Protein 3U4V (pdb70)

Sequence (230 aa):
NFNIGSLSDQLSKQTLLISQLQVGKNRFSFKFEGRVVYKSSTFQNQQDSKYFFITAQDANNQEINSFWQKVDQSYQTLKVGQYYYFIGGEVKQFKNNLELKFKFGDYQIIPKETLFNIGSLSDQLSKQTLLISQLQVGKNRFSFKFEGRVVYKSSTFQNQQDSKYFFITAQDANNQEINSFWQKVDQSYQTLKVGQYYYFIGGEVKQFKNNLELKFKFGDYQIIPKETLS

B-factor: mean 16.91, std 10.03, range [3.73, 63.95]

Solvent-accessible surface area: 12821 Å² total

GO terms:
  GO:0008270 zinc ion binding (F, IDA)
  GO:0043047 single-stranded telomeric DNA binding (F, IDA)
  GO:0005697 telomerase holoenzyme complex (C, IDA)
  GO:0007004 telomere maintenance via telomerase (P, IMP)

CATH classification: 2.40.50.140

InterPro domains:
  IPR012340 Nucleic acid-binding, OB-fold [G3DSA:2.40.50.140] (199-315)
  IPR012340 Nucleic acid-binding, OB-fold [G3DSA:2.40.50.140] (375-483)
  IPR012340 Nucleic acid-binding, OB-fold [G3DSA:2.40.50.140] (511-678)
  IPR012340 Nucleic acid-binding, OB-fold [SSF50249] (215-301)
  IPR012340 Nucleic acid-binding, OB-fold [SSF50249] (521-695)
  IPR013955 Replication factor A, C-terminal [PF08646] (540-687)
  IPR047192 Replication factor A, C-terminal, eukaryotes [cd04476] (535-693)

Secondary structure (DSSP, 8-state):
------HHHHHHSPEE-GGG--TT--TTS-EEEEEEEEEPPPEE-TTS-EEE-EEEE-TTS-EE--EESSTHHHHTT--TT-EEEEES-EEEEETTEEEEEEETTS-EEEEGGG-/-----HHHHHHSEEE-GGG--TT--TTSEEEEEEEEEEPPPEE-SS--EEE-EEEE-TTS-EE--EES-THHHHTT--TT-EEEEEESEEEEETTEEEEEEETTSEEEEEGGG--

Foldseek 3Di:
DDPLDDPVLQVPAAEDDPVRDDAPPDQSRHKYKWAWADKADWDADPVRKIKIKTWTAGPVRDIAMIEIHPCVVPVVVHDHGWMKIKGQWGFDDDPNGTHTYHYPPGIDIGTPVVD/DPLDDPVLVVPAAEDDPVRDDFPPAQNRHKYKWAWADKADWDADVVGKIKIKTWTAGPVRDIAMIEIHPCVVPVVVHDHGWMKIKGFAGFDDDPNGTHGYHYPPTIDIGTCVVDD

Organism: Tetrahymena thermophila (strain SB210) (NCBI:txid312017)

Nearest PDB structures (foldseek):
  3u4v-assembly2_B  TM=1.006E+00  e=1.629E-20  Tetrahymena thermophila
  3u58-assembly4_D  TM=9.539E-01  e=3.364E-16  Tetrahymena thermophila
  1xjv-assembly1_A  TM=7.923E-01  e=1.588E-04  Homo sapiens
  5d8e-assembly2_B  TM=7.978E-01  e=1.981E-04  Homo sapiens
  4owx-assembly1_B  TM=8.256E-01  e=3.841E-04  Homo sapiens

Radius of gyration: 20.23 Å; Cα contacts (8 Å, |Δi|>4): 480; chains: 2; bounding box: 56×49×48 Å

Structure (mmCIF, N/CA/C/O backbone):
data_3U4V
#
_entry.id   3U4V
#
_cell.length_a   67.746
_cell.length_b   67.746
_cell.length_c   70.061
_cell.angle_alpha   90.000
_cell.angle_beta   90.000
_cell.angle_gamma   90.000
#
_symmetry.space_group_name_H-M   'P 41'
#
loop_
_entity.id
_entity.type
_entity.pdbx_description
1 polymer 'Telomerase-associated protein 82'
2 water water
#
loop_
_atom_site.group_PDB
_atom_site.id
_atom_site.type_symbol
_atom_site.label_atom_id
_atom_site.label_alt_id
_atom_site.label_comp_id
_atom_site.label_asym_id
_atom_site.label_entity_id
_atom_site.label_seq_id
_atom_site.pdbx_PDB_ins_code
_atom_site.Cartn_x
_atom_site.Cartn_y
_atom_site.Cartn_z
_atom_site.occupancy
_atom_site.B_iso_or_equiv
_atom_site.auth_seq_id
_atom_site.auth_comp_id
_atom_site.auth_asym_id
_atom_site.auth_atom_id
_atom_site.pdbx_PDB_model_num
ATOM 1 N N . ASN A 1 1 ? 20.098 24.108 -9.675 1.00 26.53 199 ASN A N 1
ATOM 2 C CA . ASN A 1 1 ? 20.335 24.709 -8.366 1.00 22.25 199 ASN A CA 1
ATOM 3 C C . ASN A 1 1 ? 19.042 25.127 -7.666 1.00 19.46 199 ASN A C 1
ATOM 4 O O . ASN A 1 1 ? 17.981 25.181 -8.285 1.00 18.98 199 ASN A O 1
ATOM 9 N N . PHE A 1 2 ? 19.140 25.436 -6.376 1.00 14.59 200 PHE A N 1
ATOM 10 C CA . PHE A 1 2 ? 17.972 25.854 -5.609 1.00 13.87 200 PHE A CA 1
ATOM 11 C C . PHE A 1 2 ? 17.569 27.296 -5.878 1.00 14.28 200 PHE A C 1
ATOM 12 O O . PHE A 1 2 ? 18.407 28.135 -6.198 1.00 12.85 200 PHE A O 1
ATOM 20 N N . ASN A 1 3 ? 16.276 27.574 -5.736 1.00 12.54 201 ASN A N 1
ATOM 21 C CA . ASN A 1 3 ? 15.762 28.930 -5.873 1.00 14.75 201 ASN A CA 1
ATOM 22 C C . ASN A 1 3 ? 15.538 29.524 -4.489 1.00 16.10 201 ASN A C 1
ATOM 23 O O . ASN A 1 3 ? 14.423 29.508 -3.965 1.00 17.14 201 ASN A O 1
ATOM 28 N N . ILE A 1 4 ? 16.608 30.033 -3.887 1.00 12.72 202 ILE A N 1
ATOM 29 C CA . ILE A 1 4 ? 16.523 30.556 -2.528 1.00 12.63 202 ILE A CA 1
ATOM 30 C C . ILE A 1 4 ? 15.693 31.837 -2.472 1.00 12.68 202 ILE A C 1
ATOM 31 O O . ILE A 1 4 ? 15.038 32.111 -1.466 1.00 15.05 202 ILE A O 1
ATOM 36 N N . GLY A 1 5 ? 15.711 32.604 -3.560 1.00 11.10 203 GLY A N 1
ATOM 37 C CA . GLY A 1 5 ? 14.923 33.816 -3.677 1.00 12.31 203 GLY A CA 1
ATOM 38 C C . GLY A 1 5 ? 15.765 35.080 -3.668 1.00 12.31 203 GLY A C 1
ATOM 39 O O . GLY A 1 5 ? 16.930 35.054 -3.286 1.00 10.43 203 GLY A O 1
ATOM 40 N N . SER A 1 6 ? 15.174 36.191 -4.094 1.00 11.80 204 SER A N 1
ATOM 41 C CA . SER A 1 6 ? 15.826 37.491 -3.987 1.00 12.87 204 SER A CA 1
ATOM 42 C C . SER A 1 6 ? 16.038 37.823 -2.514 1.00 11.04 204 SER A C 1
ATOM 43 O O . SER A 1 6 ? 15.472 37.170 -1.642 1.00 10.52 204 SER A O 1
ATOM 46 N N . LEU A 1 7 ? 16.840 38.845 -2.231 1.00 10.62 205 LEU A N 1
ATOM 47 C CA . LEU A 1 7 ? 17.040 39.255 -0.846 1.00 10.62 205 LEU A CA 1
ATOM 48 C C . LEU A 1 7 ? 15.718 39.633 -0.189 1.00 11.07 205 LEU A C 1
ATOM 49 O O . LEU A 1 7 ? 15.498 39.364 0.988 1.00 12.62 205 LEU A O 1
ATOM 54 N N . SER A 1 8 ? 14.831 40.252 -0.959 1.00 14.60 206 SER A N 1
ATOM 55 C CA . SER A 1 8 ? 13.505 40.589 -0.456 1.00 14.81 206 SER A CA 1
ATOM 56 C C . SER A 1 8 ? 12.705 39.334 -0.085 1.00 15.17 206 SER A C 1
ATOM 57 O O . SER A 1 8 ? 12.096 39.279 0.988 1.00 14.84 206 SER A O 1
ATOM 60 N N . ASP A 1 9 ? 12.708 38.336 -0.968 1.00 14.71 207 ASP A N 1
ATOM 61 C CA . ASP A 1 9 ? 12.037 37.062 -0.699 1.00 15.20 207 ASP A CA 1
ATOM 62 C C . ASP A 1 9 ? 12.596 36.400 0.549 1.00 13.62 207 ASP A C 1
ATOM 63 O O . ASP A 1 9 ? 11.858 35.815 1.344 1.00 15.24 207 ASP A O 1
ATOM 68 N N . GLN A 1 10 ? 13.910 36.475 0.713 1.00 12.33 208 GLN A N 1
ATOM 69 C CA . GLN A 1 10 ? 14.553 35.851 1.859 1.00 11.21 208 GLN A CA 1
ATOM 70 C C . GLN A 1 10 ? 14.090 36.503 3.161 1.00 12.52 208 GLN A C 1
ATOM 71 O O . GLN A 1 10 ? 13.734 35.818 4.112 1.00 12.11 208 GLN A O 1
ATOM 77 N N . LEU A 1 11 ? 14.078 37.828 3.198 1.00 11.49 209 LEU A N 1
ATOM 78 C CA . LEU A 1 11 ? 13.676 38.530 4.419 1.00 12.73 209 LEU A CA 1
ATOM 79 C C . LEU A 1 11 ? 12.181 38.401 4.682 1.00 14.77 209 LEU A C 1
ATOM 80 O O . LEU A 1 11 ? 11.726 38.601 5.804 1.00 13.07 209 LEU A O 1
ATOM 85 N N . SER A 1 12 ? 11.425 38.060 3.643 1.00 14.41 210 SER A N 1
ATOM 86 C CA . SER A 1 12 ? 9.984 37.854 3.777 1.00 19.47 210 SER A CA 1
ATOM 87 C C . SER A 1 12 ? 9.621 36.571 4.531 1.00 18.08 210 SER A C 1
ATOM 88 O O . SER A 1 12 ? 8.515 36.450 5.059 1.00 16.00 210 SER A O 1
ATOM 91 N N . LYS A 1 13 ? 10.545 35.618 4.586 1.00 12.70 211 LYS A N 1
ATOM 92 C CA . LYS A 1 13 ? 10.289 34.360 5.281 1.00 13.64 211 LYS A CA 1
ATOM 93 C C . LYS A 1 13 ? 10.115 34.574 6.781 1.00 14.29 211 LYS A C 1
ATOM 94 O O . LYS A 1 13 ? 10.763 35.437 7.374 1.00 14.03 211 LYS A O 1
ATOM 100 N N . GLN A 1 14 ? 9.243 33.773 7.386 1.00 14.11 212 GLN A N 1
ATOM 101 C CA . GLN A 1 14 ? 8.950 33.879 8.813 1.00 15.44 212 GLN A CA 1
ATOM 102 C C . GLN A 1 14 ? 10.190 33.607 9.661 1.00 13.57 212 GLN A C 1
ATOM 103 O O . GLN A 1 14 ? 10.860 32.596 9.467 1.00 12.80 212 GLN A O 1
ATOM 109 N N . THR A 1 15 ? 10.483 34.495 10.606 1.00 12.45 213 THR A N 1
ATOM 110 C CA . THR A 1 15 ? 11.585 34.258 11.542 1.00 13.28 213 THR A CA 1
ATOM 111 C C . THR A 1 15 ? 11.137 33.284 12.618 1.00 14.83 213 THR A C 1
ATOM 112 O O . THR A 1 15 ? 10.109 33.503 13.258 1.00 16.40 213 THR A O 1
ATOM 116 N N . LEU A 1 16 ? 11.903 32.216 12.823 1.00 11.88 214 LEU A N 1
ATOM 117 C CA . LEU A 1 16 ? 11.592 31.234 13.864 1.00 12.11 214 LEU A CA 1
ATOM 118 C C . LEU A 1 16 ? 12.610 31.211 15.003 1.00 15.48 214 LEU A C 1
ATOM 119 O O . LEU A 1 16 ? 13.818 31.275 14.778 1.00 11.73 214 LEU A O 1
ATOM 124 N N . LEU A 1 17 ? 12.109 31.097 16.229 1.00 13.31 215 LEU A N 1
ATOM 125 C CA . LEU A 1 17 ? 12.966 30.904 17.395 1.00 15.13 215 LEU A CA 1
ATOM 126 C C . LEU A 1 17 ? 13.415 29.455 17.476 1.00 11.09 215 LEU A C 1
ATOM 127 O O . LEU A 1 17 ? 12.819 28.580 16.856 1.00 12.12 215 LEU A O 1
ATOM 132 N N . ILE A 1 18 ? 14.453 29.195 18.262 1.00 10.71 216 ILE A N 1
ATOM 133 C CA . ILE A 1 18 ? 14.923 27.829 18.436 1.00 10.92 216 ILE A CA 1
ATOM 134 C C . ILE A 1 18 ? 13.788 26.929 18.904 1.00 15.51 216 ILE A C 1
ATOM 135 O O . ILE A 1 18 ? 13.655 25.789 18.456 1.00 13.28 216 ILE A O 1
ATOM 140 N N . SER A 1 19 ? 12.954 27.456 19.793 1.00 16.15 217 SER A N 1
ATOM 141 C CA . SER A 1 19 ? 11.867 26.673 20.363 1.00 19.10 217 SER A CA 1
ATOM 142 C C . SER A 1 19 ? 10.831 26.298 19.309 1.00 20.82 217 SER A C 1
ATOM 143 O O . SER A 1 19 ? 9.972 25.454 19.551 1.00 20.93 217 SER A O 1
ATOM 146 N N . GLN A 1 20 ? 10.910 26.926 18.140 1.00 15.20 218 GLN A N 1
ATOM 147 C CA . GLN A 1 20 ? 9.926 26.672 17.088 1.00 19.03 218 GLN A CA 1
ATOM 148 C C . GLN A 1 20 ? 10.443 25.736 15.999 1.00 20.03 218 GLN A C 1
ATOM 149 O O . GLN A 1 20 ? 9.705 25.379 15.079 1.00 19.92 218 GLN A O 1
ATOM 155 N N . LEU A 1 21 ? 11.707 25.339 16.103 1.00 16.88 219 LEU A N 1
ATOM 156 C CA . LEU A 1 21 ? 12.309 24.450 15.112 1.00 17.28 219 LEU A CA 1
ATOM 157 C C . LEU A 1 21 ? 11.920 22.990 15.328 1.00 20.85 219 LEU A C 1
ATOM 158 O O . LEU A 1 21 ? 11.798 22.528 16.460 1.00 20.56 219 LEU A O 1
ATOM 163 N N . GLN A 1 22 ? 11.747 22.267 14.230 1.00 17.89 220 GLN A N 1
ATOM 164 C CA . GLN A 1 22 ? 11.440 20.842 14.270 1.00 18.52 220 GLN A CA 1
ATOM 165 C C . GLN A 1 22 ? 12.168 20.128 13.144 1.00 17.51 220 GLN A C 1
ATOM 166 O O . GLN A 1 22 ? 12.306 20.673 12.052 1.00 17.55 220 GLN A O 1
ATOM 172 N N . VAL A 1 23 ? 12.626 18.909 13.402 1.00 16.96 221 VAL A N 1
ATOM 173 C CA . VAL A 1 23 ? 13.297 18.128 12.370 1.00 17.10 221 VAL A CA 1
ATOM 174 C C . VAL A 1 23 ? 12.383 17.977 11.163 1.00 19.13 221 VAL A C 1
ATOM 175 O O . VAL A 1 23 ? 11.205 17.652 11.303 1.00 19.50 221 VAL A O 1
ATOM 179 N N . GLY A 1 24 ? 12.922 18.233 9.980 1.00 21.39 222 GLY A N 1
ATOM 180 C CA . GLY A 1 24 ? 12.166 18.052 8.757 1.00 20.22 222 GLY A CA 1
ATOM 181 C C . GLY A 1 24 ? 11.456 19.296 8.262 1.00 22.19 222 GLY A C 1
ATOM 182 O O . GLY A 1 24 ? 10.877 19.285 7.172 1.00 20.00 222 GLY A O 1
ATOM 183 N N . LYS A 1 25 ? 11.487 20.369 9.049 1.00 14.53 223 LYS A N 1
ATOM 184 C CA . LYS A 1 25 ? 10.840 21.607 8.631 1.00 14.11 223 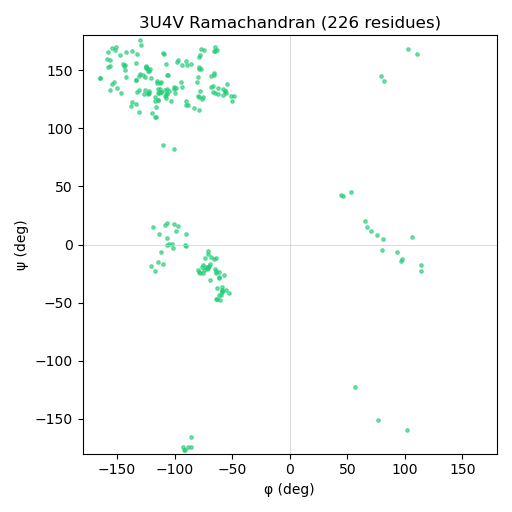LYS A CA 1
ATOM 185 C C . LYS A 1 25 ? 11.361 22.013 7.262 1.00 13.71 223 LYS A C 1
ATOM 186 O O . LYS A 1 25 ? 12.560 21.915 6.995 1.00 14.41 223 LYS A O 1
ATOM 192 N N . ASN A 1 26 ? 10.461 22.461 6.395 1.00 10.45 224 ASN A N 1
ATOM 193 C CA . ASN A 1 26 ? 10.854 22.835 5.044 1.00 11.87 224 ASN A CA 1
ATOM 194 C C . ASN A 1 26 ? 11.921 23.919 5.101 1.00 13.04 224 ASN A C 1
ATOM 195 O O . ASN A 1 26 ? 11.749 24.929 5.779 1.00 10.97 224 ASN A O 1
ATOM 200 N N . ARG A 1 27 ? 13.024 23.698 4.396 1.00 12.67 225 ARG A N 1
ATOM 201 C CA . ARG A 1 27 ? 14.209 24.536 4.543 1.00 12.39 225 ARG A CA 1
ATOM 202 C C . ARG A 1 27 ? 14.051 25.942 3.985 1.00 14.52 225 ARG A C 1
ATOM 203 O O . ARG A 1 27 ? 14.824 26.838 4.324 1.00 15.49 225 ARG A O 1
ATOM 211 N N . PHE A 1 28 ? 13.058 26.135 3.127 1.00 13.26 226 PHE A N 1
ATOM 212 C CA . PHE A 1 28 ? 12.834 27.440 2.523 1.00 16.01 226 PHE A CA 1
ATOM 213 C C . PHE A 1 28 ? 11.581 28.098 3.087 1.00 13.89 226 PHE A C 1
ATOM 214 O O . PHE A 1 28 ? 11.059 29.051 2.513 1.00 17.44 226 PHE A O 1
ATOM 222 N N . SER A 1 29 ? 11.108 27.593 4.223 1.00 12.53 227 SER A N 1
ATOM 223 C CA . SER A 1 29 ? 9.851 28.067 4.800 1.00 13.20 227 SER A CA 1
ATOM 224 C C . SER A 1 29 ? 10.050 29.031 5.970 1.00 13.88 227 SER A C 1
ATOM 225 O O . SER A 1 29 ? 9.081 29.518 6.564 1.00 14.93 227 SER A O 1
ATOM 228 N N . PHE A 1 30 ? 11.304 29.311 6.298 1.00 11.08 228 PHE A N 1
ATOM 229 C CA . PHE A 1 30 ? 11.598 30.146 7.454 1.00 10.08 228 PHE A CA 1
ATOM 230 C C . PHE A 1 30 ? 12.979 30.763 7.347 1.00 10.07 228 PHE A C 1
ATOM 231 O O . PHE A 1 30 ? 13.789 30.361 6.508 1.00 9.75 228 PHE A O 1
ATOM 239 N N . LYS A 1 31 ? 13.237 31.757 8.187 1.00 9.31 229 LYS A N 1
ATOM 240 C CA . LYS A 1 31 ? 14.600 32.226 8.388 1.00 9.85 229 LYS A CA 1
ATOM 241 C C . LYS A 1 31 ? 14.916 32.153 9.867 1.00 11.63 229 LYS A C 1
ATOM 242 O O . LYS A 1 31 ? 14.010 32.189 10.704 1.00 11.09 229 LYS A O 1
ATOM 248 N N . PHE A 1 32 ? 16.195 32.005 10.186 1.00 7.46 230 PHE A N 1
ATOM 249 C CA . PHE A 1 32 ? 16.614 31.950 11.574 1.00 8.32 230 PHE A CA 1
ATOM 250 C C . PHE A 1 32 ? 17.453 33.176 11.887 1.00 9.15 230 PHE A C 1
ATOM 251 O O . PHE A 1 32 ? 18.374 33.501 11.149 1.00 9.79 230 PHE A O 1
ATOM 259 N N . GLU A 1 33 ? 17.131 33.860 12.977 1.00 8.64 231 GLU A N 1
ATOM 260 C CA . GLU A 1 33 ? 17.912 35.008 13.400 1.00 8.10 231 GLU A CA 1
ATOM 261 C C . GLU A 1 33 ? 18.738 34.635 14.624 1.00 11.77 231 GLU A C 1
ATOM 262 O O . GLU A 1 33 ? 18.238 34.011 15.556 1.00 12.10 231 GLU A O 1
ATOM 268 N N . GLY A 1 34 ? 20.014 34.997 14.620 1.00 13.12 232 GLY A N 1
ATOM 269 C CA . GLY A 1 34 ? 20.862 34.646 15.741 1.00 11.06 232 GLY A CA 1
ATOM 270 C C . GLY A 1 34 ? 22.087 35.523 15.891 1.00 9.46 232 GLY A C 1
ATOM 271 O O . GLY A 1 34 ? 22.597 36.078 14.921 1.00 10.30 232 GLY A O 1
ATOM 272 N N . ARG A 1 35 ? 22.562 35.639 17.124 1.00 7.26 233 ARG A N 1
ATOM 273 C CA . ARG A 1 35 ? 23.807 36.334 17.396 1.00 8.78 233 ARG A CA 1
ATOM 274 C C . ARG A 1 35 ? 24.884 35.279 17.561 1.00 6.56 233 ARG A C 1
ATOM 275 O O . ARG A 1 35 ? 24.700 34.322 18.305 1.00 8.85 233 ARG A O 1
ATOM 283 N N . VAL A 1 36 ? 26.005 35.443 16.871 1.00 6.36 234 VAL A N 1
ATOM 284 C CA . VAL A 1 36 ? 27.087 34.467 16.974 1.00 5.77 234 VAL A CA 1
ATOM 285 C C . VAL A 1 36 ? 27.810 34.643 18.301 1.00 7.30 234 VAL A C 1
ATOM 286 O O . VAL A 1 36 ? 28.244 35.744 18.630 1.00 8.09 234 VAL A O 1
ATOM 290 N N . VAL A 1 37 ? 27.941 33.557 19.056 1.00 6.96 235 VAL A N 1
ATOM 291 C CA . VAL A 1 37 ? 28.622 33.612 20.348 1.00 7.90 235 VAL A CA 1
ATOM 292 C C . VAL A 1 37 ? 29.910 32.787 20.345 1.00 7.55 235 VAL A C 1
ATOM 293 O O . VAL A 1 37 ? 30.754 32.938 21.221 1.00 7.78 235 VAL A O 1
ATOM 297 N N . TYR A 1 38 ? 30.059 31.926 19.344 1.00 6.75 236 TYR A N 1
ATOM 298 C CA . TYR A 1 38 ? 31.230 31.059 19.240 1.00 5.71 236 TYR A CA 1
ATOM 299 C C . TYR A 1 38 ? 31.432 30.690 17.789 1.00 6.53 236 TYR A C 1
ATOM 300 O O . TYR A 1 38 ? 30.465 30.414 17.100 1.00 6.69 236 TYR A O 1
ATOM 309 N N . LYS A 1 39 ? 32.682 30.702 17.331 1.00 5.84 237 LYS A N 1
ATOM 310 C CA . LYS A 1 39 ? 33.016 30.185 16.011 1.00 4.88 237 LYS A CA 1
ATOM 311 C C . LYS A 1 39 ? 34.249 29.298 16.125 1.00 5.47 237 LYS A C 1
ATOM 312 O O . LYS A 1 39 ? 35.304 29.745 16.574 1.00 6.12 237 LYS A O 1
ATOM 318 N N . SER A 1 40 ? 34.102 28.036 15.739 1.00 3.73 238 SER A N 1
ATOM 319 C CA . SER A 1 40 ? 35.203 27.084 15.804 1.00 4.48 238 SER A CA 1
ATOM 320 C C . SER A 1 40 ? 36.207 27.361 14.704 1.00 6.83 238 SER A C 1
ATOM 321 O O . SER A 1 40 ? 35.932 28.129 13.786 1.00 6.88 238 SER A O 1
ATOM 324 N N . SER A 1 41 ? 37.374 26.734 14.801 1.00 6.06 239 SER A N 1
ATOM 325 C CA . SER A 1 41 ? 38.281 26.659 13.665 1.00 6.24 239 SER A CA 1
ATOM 326 C C . SER A 1 41 ? 37.627 25.842 12.562 1.00 6.71 239 SER A C 1
ATOM 327 O O . SER A 1 41 ? 36.627 25.157 12.780 1.00 7.32 239 SER A O 1
ATOM 330 N N . THR A 1 42 ? 38.199 25.902 11.371 1.00 5.99 240 THR A N 1
ATOM 331 C CA . THR A 1 42 ? 37.767 24.991 10.332 1.00 8.20 240 THR A CA 1
ATOM 332 C C . THR A 1 42 ? 38.408 23.634 10.578 1.00 10.94 240 THR A C 1
ATOM 333 O O . THR A 1 42 ? 39.487 23.538 11.179 1.00 10.19 240 THR A O 1
ATOM 337 N N . PHE A 1 43 ? 37.708 22.597 10.141 1.00 7.18 241 PHE A N 1
ATOM 338 C CA . PHE A 1 43 ? 38.143 21.214 10.267 1.00 9.89 241 PHE A CA 1
ATOM 339 C C . PHE A 1 43 ? 38.012 20.584 8.890 1.00 10.89 241 PHE A C 1
ATOM 340 O O . PHE A 1 43 ? 37.502 21.218 7.975 1.00 9.40 241 PHE A O 1
ATOM 348 N N . GLN A 1 44 ? 38.441 19.335 8.746 1.00 10.27 242 GLN A N 1
ATOM 349 C CA . GLN A 1 44 ? 38.333 18.655 7.455 1.00 10.28 242 GLN A CA 1
ATOM 350 C C . GLN A 1 44 ? 38.158 17.157 7.660 1.00 13.23 242 GLN A C 1
ATOM 351 O O . GLN A 1 44 ? 38.857 16.560 8.481 1.00 14.23 242 GLN A O 1
ATOM 357 N N . ASN A 1 45 ? 37.227 16.551 6.929 1.00 13.03 243 ASN A N 1
ATOM 358 C CA . ASN A 1 45 ? 36.987 15.114 7.057 1.00 14.84 243 ASN A CA 1
ATOM 359 C C . ASN A 1 45 ? 37.809 14.271 6.086 1.00 18.66 243 ASN A C 1
ATOM 360 O O . ASN A 1 45 ? 38.641 14.793 5.343 1.00 16.73 243 ASN A O 1
ATOM 365 N N . GLN A 1 46 ? 37.579 12.962 6.104 1.00 21.69 244 GLN A N 1
ATOM 366 C CA . GLN A 1 46 ? 38.386 12.042 5.307 1.00 24.54 244 GLN A CA 1
ATOM 367 C C . GLN A 1 46 ? 38.046 12.120 3.824 1.00 29.92 244 GLN A C 1
ATOM 368 O O . GLN A 1 46 ? 38.767 11.581 2.981 1.00 30.10 244 GLN A O 1
ATOM 374 N N . GLN A 1 47 ? 36.951 12.804 3.510 1.00 26.36 245 GLN A N 1
ATOM 375 C CA . GLN A 1 47 ? 36.555 13.009 2.123 1.00 24.80 245 GLN A CA 1
ATOM 376 C C . GLN A 1 47 ? 36.982 14.384 1.617 1.00 27.68 245 GLN A C 1
ATOM 377 O O . GLN A 1 47 ? 36.558 14.824 0.545 1.00 27.57 245 GLN A O 1
ATOM 383 N N . ASP A 1 48 ? 37.826 15.053 2.399 1.00 20.96 246 ASP A N 1
ATOM 384 C CA . ASP A 1 48 ? 38.409 16.334 2.015 1.00 20.16 246 ASP A CA 1
ATOM 385 C C . ASP A 1 48 ? 37.409 17.486 2.136 1.00 19.10 246 ASP A C 1
ATOM 386 O O . ASP A 1 48 ? 37.694 18.606 1.723 1.00 21.94 246 ASP A O 1
ATOM 391 N N . SER A 1 49 ? 36.241 17.217 2.708 1.00 18.16 247 SER A N 1
ATOM 392 C CA . SER A 1 49 ? 35.266 18.280 2.946 1.00 15.05 247 SER A CA 1
ATOM 393 C C . SER A 1 49 ? 35.642 19.080 4.192 1.00 13.22 247 SER A C 1
ATOM 394 O O . SER A 1 49 ? 35.865 18.502 5.255 1.00 12.58 247 SER A O 1
ATOM 397 N N . LYS A 1 50 ? 35.710 20.403 4.065 1.00 10.01 248 LYS A N 1
ATOM 398 C CA . LYS A 1 50 ? 35.964 21.247 5.225 1.00 10.72 248 LYS A CA 1
ATOM 399 C C . LYS A 1 50 ? 34.656 21.628 5.900 1.00 9.00 248 LYS A C 1
ATOM 400 O O . LYS A 1 50 ? 33.600 21.642 5.264 1.00 9.90 248 LYS A O 1
ATOM 406 N N . TYR A 1 51 ? 34.729 21.921 7.196 1.00 8.41 249 TYR A N 1
ATOM 407 C CA . TYR A 1 51 ? 33.539 22.261 7.966 1.00 7.28 249 TYR A CA 1
ATOM 408 C C . TYR A 1 51 ? 33.905 23.093 9.184 1.00 4.93 249 TYR A C 1
ATOM 409 O O . TYR A 1 51 ? 35.056 23.100 9.618 1.00 6.10 249 TYR A O 1
ATOM 418 N N . PHE A 1 52 ? 32.932 23.816 9.720 1.00 5.06 250 PHE A N 1
ATOM 419 C CA . PHE A 1 52 ? 33.144 24.508 10.988 1.00 5.91 250 PHE A CA 1
ATOM 420 C C . PHE A 1 52 ? 31.827 24.659 11.735 1.00 5.53 250 PHE A C 1
ATOM 421 O O . PHE A 1 52 ? 30.757 24.420 11.184 1.00 5.00 250 PHE A O 1
ATOM 429 N N . PHE A 1 53 ? 31.911 25.036 13.003 1.00 4.79 251 PHE A N 1
ATOM 430 C CA . PHE A 1 53 ? 30.719 25.139 13.833 1.00 6.20 251 PHE A CA 1
ATOM 431 C C . PHE A 1 53 ? 30.551 26.539 14.383 1.00 6.56 251 PHE A C 1
ATOM 432 O O . PHE A 1 53 ? 31.526 27.254 14.606 1.00 4.93 251 PHE A O 1
ATOM 440 N N . ILE A 1 54 ? 29.305 26.930 14.617 1.00 4.56 252 ILE A N 1
ATOM 441 C CA . ILE A 1 54 ? 29.068 28.134 15.387 1.00 6.14 252 ILE A CA 1
ATOM 442 C C . ILE A 1 54 ? 27.996 27.862 16.435 1.00 6.60 252 ILE A C 1
ATOM 443 O O . ILE A 1 54 ? 27.206 26.933 16.305 1.00 7.38 252 ILE A O 1
ATOM 448 N N . THR A 1 55 ? 28.011 28.650 17.498 1.00 5.65 253 THR A N 1
ATOM 449 C CA . THR A 1 55 ? 26.905 28.629 18.440 1.00 5.42 253 THR A CA 1
ATOM 450 C C . THR A 1 55 ? 26.219 29.968 18.302 1.00 5.66 253 THR A C 1
ATOM 451 O O . THR A 1 55 ? 26.881 31.005 18.297 1.00 7.21 253 THR A O 1
ATOM 455 N N . ALA A 1 56 ? 24.897 29.947 18.163 1.00 6.91 254 ALA A N 1
ATOM 456 C CA . ALA A 1 56 ? 24.128 31.172 17.992 1.00 7.85 254 ALA A CA 1
ATOM 457 C C . ALA A 1 56 ? 23.056 31.287 19.067 1.00 8.29 254 ALA A C 1
ATOM 458 O O . ALA A 1 56 ? 22.534 30.280 19.538 1.00 8.88 254 ALA A O 1
ATOM 460 N N . GLN A 1 57 ? 22.736 32.524 19.432 1.00 7.99 255 GLN A N 1
ATOM 461 C CA . GLN A 1 57 ? 21.730 32.817 20.446 1.00 10.49 255 GLN A CA 1
ATOM 462 C C . GLN A 1 57 ? 20.547 33.501 19.778 1.00 12.15 255 GLN A C 1
ATOM 463 O O . GLN A 1 57 ? 20.733 34.420 18.976 1.00 11.92 255 GLN A O 1
ATOM 469 N N . ASP A 1 58 ? 19.334 33.057 20.094 1.00 10.88 256 ASP A N 1
ATOM 470 C CA . ASP A 1 58 ? 18.147 33.659 19.486 1.00 11.48 256 ASP A CA 1
ATOM 471 C C . ASP A 1 58 ? 17.596 34.793 20.346 1.00 16.31 256 ASP A C 1
ATOM 472 O O . ASP A 1 58 ? 18.189 35.149 21.363 1.00 14.35 256 ASP A O 1
ATOM 477 N N . ALA A 1 59 ? 16.476 35.367 19.920 1.00 15.30 257 ALA A N 1
ATOM 478 C CA . ALA A 1 59 ? 15.918 36.544 20.584 1.00 19.47 257 ALA A CA 1
ATOM 479 C C . ALA A 1 59 ? 15.464 36.261 22.013 1.00 22.74 257 ALA A C 1
ATOM 480 O O . ALA A 1 59 ? 15.329 37.180 22.819 1.00 23.48 257 ALA A O 1
ATOM 482 N N . ASN A 1 60 ? 15.221 34.990 22.321 1.00 17.95 258 ASN A N 1
ATOM 483 C CA . ASN A 1 60 ? 14.850 34.594 23.675 1.00 17.96 258 ASN A CA 1
ATOM 484 C C . ASN A 1 60 ? 16.033 34.086 24.490 1.00 22.06 258 ASN A C 1
ATOM 485 O O . ASN A 1 60 ? 15.854 33.428 25.516 1.00 20.93 258 ASN A O 1
ATOM 490 N N . ASN A 1 61 ? 17.236 34.382 24.008 1.00 19.26 259 ASN A N 1
ATOM 491 C CA . ASN A 1 61 ? 18.475 34.042 24.710 1.00 19.95 259 ASN A CA 1
ATOM 492 C C . ASN A 1 61 ? 18.771 32.547 24.818 1.00 22.60 259 ASN A C 1
ATOM 493 O O . ASN A 1 61 ? 19.618 32.130 25.609 1.00 22.97 259 ASN A O 1
ATOM 498 N N . GLN A 1 62 ? 18.076 31.746 24.020 1.00 13.77 260 GLN A N 1
ATOM 499 C CA . GLN A 1 62 ? 18.361 30.323 23.948 1.00 13.10 260 GLN A CA 1
ATOM 500 C C . GLN A 1 62 ? 19.470 30.146 22.925 1.00 12.51 260 GLN A C 1
ATOM 501 O O . GLN A 1 62 ? 19.630 30.983 22.038 1.00 10.71 260 GLN A O 1
ATOM 507 N N . GLU A 1 63 ? 20.232 29.066 23.045 1.00 10.65 261 GLU A N 1
ATOM 508 C CA . GLU A 1 63 ? 21.368 28.843 22.152 1.00 12.49 261 GLU A CA 1
ATOM 509 C C . GLU A 1 63 ? 21.266 27.532 21.385 1.00 9.47 261 GLU A C 1
ATOM 510 O O . GLU A 1 63 ? 20.694 26.553 21.863 1.00 8.19 261 GLU A O 1
ATOM 516 N N . ILE A 1 64 ? 21.829 27.515 20.183 1.00 8.77 262 ILE A N 1
ATOM 517 C CA . ILE A 1 64 ? 21.823 26.311 19.373 1.00 7.68 262 ILE A CA 1
ATOM 518 C C . ILE A 1 64 ? 23.142 26.227 18.625 1.00 8.97 262 ILE A C 1
ATOM 519 O O . ILE A 1 64 ? 23.746 27.252 18.313 1.00 7.61 262 ILE A O 1
ATOM 524 N N . ASN A 1 65 ? 23.588 25.006 18.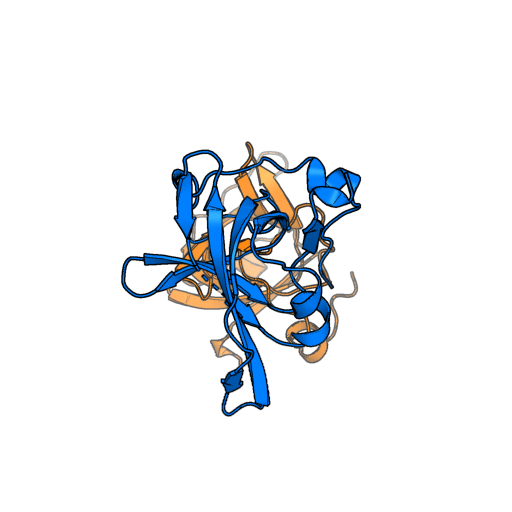348 1.00 9.60 263 ASN A N 1
ATOM 525 C CA . ASN A 1 65 ? 24.760 24.806 17.512 1.00 7.33 263 ASN A CA 1
ATOM 526 C C . ASN A 1 65 ? 24.371 24.733 16.052 1.00 7.22 263 ASN A C 1
ATOM 527 O O . ASN A 1 65 ? 23.301 24.235 15.708 1.00 9.39 263 ASN A O 1
ATOM 540 N N . SER A 1 67 ? 26.236 23.903 12.044 1.00 6.53 265 SER A N 1
ATOM 541 C CA . SER A 1 67 ? 27.415 23.382 11.380 1.00 7.39 265 SER A CA 1
ATOM 542 C C . SER A 1 67 ? 27.361 23.812 9.931 1.00 6.73 265 SER A C 1
ATOM 543 O O . SER A 1 67 ? 26.284 23.896 9.347 1.00 7.32 265 SER A O 1
ATOM 546 N N . PHE A 1 68 ? 28.527 24.118 9.378 1.00 4.76 266 PHE A N 1
ATOM 547 C CA . PHE A 1 68 ? 28.644 24.584 8.002 1.00 7.65 266 PHE A CA 1
ATOM 548 C C . PHE A 1 68 ? 29.593 23.652 7.272 1.00 7.29 266 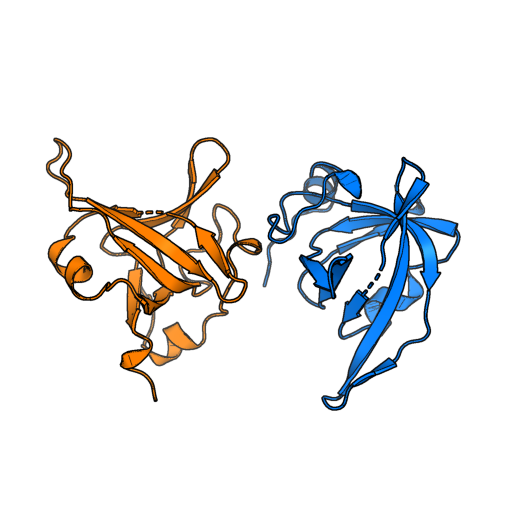PHE A C 1
ATOM 549 O O . PHE A 1 68 ? 30.690 23.377 7.761 1.00 6.45 266 PHE A O 1
ATOM 557 N N . TRP A 1 69 ? 29.171 23.174 6.101 1.00 7.64 267 TRP A N 1
ATOM 558 C CA . TRP A 1 69 ? 29.925 22.156 5.376 1.00 9.33 267 TRP A CA 1
ATOM 559 C C . TRP A 1 69 ? 30.235 22.563 3.943 1.00 10.66 267 TRP A C 1
ATOM 560 O O . TRP A 1 69 ? 29.337 22.971 3.212 1.00 9.34 267 TRP A O 1
ATOM 571 N N . GLN A 1 70 ? 31.513 22.441 3.578 1.00 9.39 268 GLN A N 1
ATOM 572 C CA . GLN A 1 70 ? 32.021 22.636 2.215 1.00 8.89 268 GLN A CA 1
ATOM 573 C C . GLN A 1 70 ? 32.199 24.095 1.795 1.00 10.07 268 GLN A C 1
ATOM 574 O O . GLN A 1 70 ? 31.424 24.965 2.199 1.00 9.38 268 GLN A O 1
ATOM 580 N N . LYS A 1 71 ? 33.235 24.342 0.990 1.00 9.40 269 LYS A N 1
ATOM 581 C CA . LYS A 1 71 ? 33.588 25.686 0.526 1.00 9.67 269 LYS A CA 1
ATOM 582 C C . LYS A 1 71 ? 33.527 26.692 1.678 1.00 10.64 269 LYS A C 1
ATOM 583 O O . LYS A 1 71 ? 33.030 27.807 1.519 1.00 8.90 269 LYS A O 1
ATOM 589 N N . VAL A 1 72 ? 34.040 26.295 2.838 1.00 9.52 270 VAL A N 1
ATOM 590 C CA . VAL A 1 72 ? 33.849 27.088 4.054 1.00 10.11 270 VAL A CA 1
ATOM 591 C C . VAL A 1 72 ? 34.451 28.483 3.974 1.00 10.03 270 VAL A C 1
ATOM 592 O O . VAL A 1 72 ? 33.964 29.404 4.621 1.00 10.42 270 VAL A O 1
ATOM 596 N N . ASP A 1 73 ? 35.513 28.633 3.192 1.00 11.76 271 ASP A N 1
ATOM 597 C CA . ASP A 1 73 ? 36.172 29.923 3.034 1.00 13.99 271 ASP A CA 1
ATOM 598 C C . ASP A 1 73 ? 35.212 31.005 2.535 1.00 11.35 271 ASP A C 1
ATOM 599 O O . ASP A 1 73 ? 35.415 32.191 2.786 1.00 10.54 271 ASP A O 1
ATOM 604 N N . GLN A 1 74 ? 34.167 30.596 1.826 1.00 8.77 272 GLN A N 1
ATOM 605 C CA . GLN A 1 74 ? 33.230 31.559 1.268 1.00 7.17 272 GLN A CA 1
ATOM 606 C C . GLN A 1 74 ? 32.281 32.122 2.306 1.00 9.18 272 GLN A C 1
ATOM 607 O O . GLN A 1 74 ? 31.686 33.171 2.084 1.00 7.85 272 GLN A O 1
ATOM 613 N N . SER A 1 75 ? 32.143 31.428 3.435 1.00 6.54 273 SER A N 1
ATOM 614 C CA . SER A 1 75 ? 31.230 31.871 4.484 1.00 6.83 273 SER A CA 1
ATOM 615 C C . SER A 1 75 ? 31.930 32.211 5.797 1.00 8.00 273 SER A C 1
ATOM 616 O O . SER A 1 75 ? 31.383 32.942 6.622 1.00 9.76 273 SER A O 1
ATOM 619 N N . TYR A 1 76 ? 33.120 31.656 6.001 1.00 5.86 274 TYR A N 1
ATOM 620 C CA . TYR A 1 76 ? 33.778 31.723 7.310 1.00 6.42 274 TYR A CA 1
ATOM 621 C C . TYR A 1 76 ? 34.031 33.149 7.792 1.00 8.82 274 TYR A C 1
ATOM 622 O O . TYR A 1 76 ? 33.832 33.457 8.971 1.00 8.89 274 TYR A O 1
ATOM 631 N N . GLN A 1 77 ? 34.445 34.025 6.877 1.00 8.20 275 GLN A N 1
ATOM 632 C CA . GLN A 1 77 ? 34.822 35.385 7.247 1.00 10.98 275 GLN A CA 1
ATOM 633 C C . GLN A 1 77 ? 33.653 36.312 7.573 1.00 10.74 275 GLN A C 1
ATOM 634 O O . GLN A 1 77 ? 33.836 37.331 8.245 1.00 11.40 275 GLN A O 1
ATOM 640 N N . THR A 1 78 ? 32.461 35.987 7.089 1.00 7.82 276 THR A N 1
ATOM 641 C CA . THR A 1 78 ? 31.337 36.891 7.299 1.00 7.16 276 THR A CA 1
ATOM 642 C C . THR A 1 78 ? 30.765 36.746 8.704 1.00 9.49 276 THR A C 1
ATOM 643 O O . THR A 1 78 ? 30.153 37.676 9.231 1.00 9.58 276 THR A O 1
ATOM 647 N N . LEU A 1 79 ? 30.999 35.585 9.311 1.00 6.97 277 LEU A N 1
ATOM 648 C CA . LEU A 1 79 ? 30.463 35.273 10.634 1.00 7.95 277 LEU A CA 1
ATOM 649 C C . LEU A 1 79 ? 31.427 35.705 11.720 1.00 7.82 277 LEU A C 1
ATOM 650 O O . LEU A 1 79 ? 32.566 35.233 11.781 1.00 10.19 277 LEU A O 1
ATOM 655 N N . LYS A 1 80 ? 30.958 36.596 12.582 1.00 7.14 278 LYS A N 1
ATOM 656 C CA . LYS A 1 80 ? 31.805 37.223 13.585 1.00 8.04 278 LYS A CA 1
ATOM 657 C C . LYS A 1 80 ? 31.123 37.182 14.936 1.00 6.54 278 LYS A C 1
ATOM 658 O O . LYS A 1 80 ? 29.952 37.524 15.059 1.00 6.97 278 LYS A O 1
ATOM 664 N N . VAL A 1 81 ? 31.852 36.748 15.955 1.00 8.41 279 VAL A N 1
ATOM 665 C CA . VAL A 1 81 ? 31.289 36.703 17.295 1.00 8.11 279 VAL A CA 1
ATOM 666 C C . VAL A 1 81 ? 30.770 38.078 17.716 1.00 11.24 279 VAL A C 1
ATOM 667 O O . VAL A 1 81 ? 31.459 39.091 17.550 1.00 10.71 279 VAL A O 1
ATOM 671 N N . GLY A 1 82 ? 29.549 38.111 18.242 1.00 9.16 280 GLY A N 1
ATOM 672 C CA . GLY A 1 82 ? 28.945 39.353 18.692 1.00 11.44 280 GLY A CA 1
ATOM 673 C C . GLY A 1 82 ? 28.018 39.988 17.669 1.00 12.57 280 GLY A C 1
ATOM 674 O O . GLY A 1 82 ? 27.249 40.897 17.997 1.00 12.26 280 GLY A O 1
ATOM 675 N N . GLN A 1 83 ? 28.091 39.522 16.424 1.00 8.17 281 GLN A N 1
ATOM 676 C CA . GLN A 1 83 ? 27.252 40.074 15.368 1.00 9.99 281 GLN A CA 1
ATOM 677 C C . GLN A 1 83 ? 26.000 39.232 15.133 1.00 9.04 281 GLN A C 1
ATOM 678 O O . GLN A 1 83 ? 25.963 38.046 15.467 1.00 6.62 281 GLN A O 1
ATOM 684 N N . TYR A 1 84 ? 24.993 39.861 14.528 1.00 7.84 282 TYR A N 1
ATOM 685 C CA . TYR A 1 84 ? 23.701 39.235 14.265 1.00 9.19 282 TYR A CA 1
ATOM 686 C C . TYR A 1 84 ? 23.537 38.915 12.793 1.00 5.54 282 TYR A C 1
ATOM 687 O O . TYR A 1 84 ? 23.991 39.677 11.933 1.00 6.89 282 TYR A O 1
ATOM 696 N N . TYR A 1 85 ? 22.853 37.809 12.511 1.00 6.82 283 TYR A N 1
ATOM 697 C CA . TYR A 1 85 ? 22.634 37.358 11.134 1.00 5.83 283 TYR A CA 1
ATOM 698 C C . TYR A 1 85 ? 21.261 36.735 10.935 1.00 7.67 283 TYR A C 1
ATOM 699 O O . TYR A 1 85 ? 20.661 36.207 11.874 1.00 7.87 283 TYR A O 1
ATOM 708 N N . TYR A 1 86 ? 20.780 36.781 9.697 1.00 6.97 284 TYR A N 1
ATOM 709 C CA . TYR A 1 86 ? 19.702 35.899 9.278 1.00 9.64 284 TYR A CA 1
ATOM 710 C C . TYR A 1 86 ? 20.304 34.745 8.499 1.00 7.70 284 TYR A C 1
ATOM 711 O O . TYR A 1 86 ? 21.179 34.948 7.650 1.00 8.05 284 TYR A O 1
ATOM 720 N N . PHE A 1 87 ? 19.834 33.536 8.795 1.00 6.98 285 PHE A N 1
ATOM 721 C CA . PHE A 1 87 ? 20.276 32.333 8.097 1.00 7.94 285 PHE A CA 1
ATOM 722 C C . PHE A 1 87 ? 19.083 31.729 7.380 1.00 9.49 285 PHE A C 1
ATOM 723 O O . PHE A 1 87 ? 18.040 31.493 7.991 1.00 7.80 285 PHE A O 1
ATOM 731 N N . ILE A 1 88 ? 19.230 31.486 6.082 1.00 7.94 286 ILE A N 1
ATOM 732 C CA . ILE A 1 88 ? 18.151 30.898 5.293 1.00 8.94 286 ILE A CA 1
ATOM 733 C C . ILE A 1 88 ? 18.615 29.604 4.634 1.00 10.80 286 ILE A C 1
ATOM 734 O O . ILE A 1 88 ? 19.680 29.567 4.017 1.00 9.20 286 ILE A O 1
ATOM 739 N N . GLY A 1 89 ? 17.826 28.542 4.779 1.00 10.54 287 GLY A N 1
ATOM 740 C CA . GLY A 1 89 ? 18.106 27.294 4.092 1.00 11.31 287 GLY A CA 1
ATOM 741 C C . GLY A 1 89 ? 18.653 26.184 4.969 1.00 11.20 287 GLY A C 1
ATOM 742 O O . GLY A 1 89 ? 19.030 25.125 4.472 1.00 13.58 287 GLY A O 1
ATOM 743 N N . GLY A 1 90 ? 18.691 26.411 6.274 1.00 11.40 288 GLY A N 1
ATOM 744 C CA . GLY A 1 90 ? 19.242 25.425 7.184 1.00 12.43 288 GLY A CA 1
ATOM 745 C C . GLY A 1 90 ? 18.397 24.167 7.300 1.00 15.69 288 GLY A C 1
ATOM 746 O O . GLY A 1 90 ? 17.164 24.227 7.228 1.00 15.17 288 GLY A O 1
ATOM 747 N N . GLU A 1 91 ? 19.068 23.029 7.463 1.00 9.54 289 GLU A N 1
ATOM 748 C CA . GLU A 1 91 ? 18.401 21.769 7.771 1.00 11.86 289 GLU A CA 1
ATOM 749 C C . GLU A 1 91 ? 18.306 21.640 9.284 1.00 12.36 289 GLU A C 1
ATOM 750 O O . GLU A 1 91 ? 19.327 21.702 9.968 1.00 13.06 289 GLU A O 1
ATOM 756 N N . VAL A 1 92 ? 17.098 21.475 9.814 1.00 11.66 290 VAL A N 1
ATOM 757 C CA . VAL A 1 92 ? 16.959 21.189 11.241 1.00 12.22 290 VAL A CA 1
ATOM 758 C C . VAL A 1 92 ? 17.270 19.717 11.439 1.00 12.42 290 VAL A C 1
ATOM 759 O O . VAL A 1 92 ? 16.559 18.845 10.944 1.00 14.88 290 VAL A O 1
ATOM 763 N N . LYS A 1 93 ? 18.342 19.444 12.168 1.00 12.30 291 LYS A N 1
ATOM 764 C CA . LYS A 1 93 ? 18.911 18.106 12.221 1.00 13.63 291 LYS A CA 1
ATOM 765 C C . LYS A 1 93 ? 19.036 17.651 13.659 1.00 16.62 291 LYS A C 1
ATOM 766 O O . LYS A 1 93 ? 19.314 18.449 14.540 1.00 17.66 291 LYS A O 1
ATOM 772 N N . GLN A 1 94 ? 18.826 16.364 13.889 1.00 16.73 292 GLN A N 1
ATOM 773 C CA . GLN A 1 94 ? 18.966 15.810 15.221 1.00 17.85 292 GLN A CA 1
ATOM 774 C C . GLN A 1 94 ? 20.364 15.232 15.403 1.00 18.61 292 GLN A C 1
ATOM 775 O O . GLN A 1 94 ? 20.927 14.643 14.483 1.00 18.37 292 GLN A O 1
ATOM 781 N N . PHE A 1 95 ? 20.940 15.435 16.581 1.00 16.47 293 PHE A N 1
ATOM 782 C CA . PHE A 1 95 ? 22.174 14.749 16.947 1.00 18.58 293 PHE A CA 1
ATOM 783 C C . PHE A 1 95 ? 22.041 14.290 18.396 1.00 20.50 293 PHE A C 1
ATOM 784 O O . PHE A 1 95 ? 21.836 15.095 19.303 1.00 19.16 293 PHE A O 1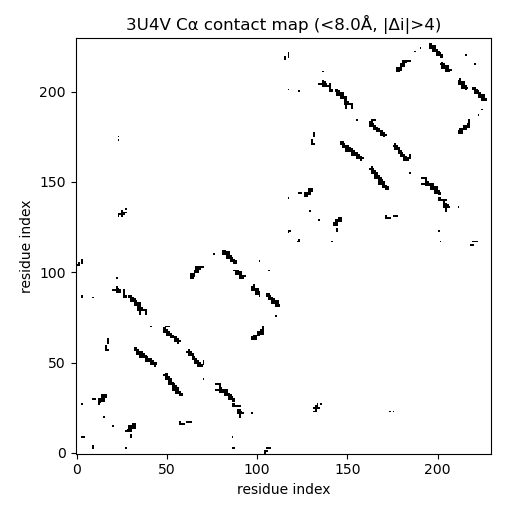
ATOM 792 N N . LYS A 1 96 ? 22.119 12.980 18.590 1.00 24.94 294 LYS A N 1
ATOM 793 C CA . LYS A 1 96 ? 21.635 12.370 19.817 1.00 27.02 294 LYS A CA 1
ATOM 794 C C . LYS A 1 96 ? 20.162 12.756 19.961 1.00 26.03 294 LYS A C 1
ATOM 795 O O . LYS A 1 96 ? 19.357 12.479 19.072 1.00 37.55 294 LYS A O 1
ATOM 801 N N . ASN A 1 97 ? 19.800 13.401 21.061 1.00 30.19 295 ASN A N 1
ATOM 802 C CA . ASN A 1 97 ? 18.427 13.872 21.218 1.00 29.11 295 ASN A CA 1
ATOM 803 C C . ASN A 1 97 ? 18.344 15.388 21.054 1.00 23.69 295 ASN A C 1
ATOM 804 O O . ASN A 1 97 ? 17.372 16.021 21.469 1.00 20.51 295 ASN A O 1
ATOM 809 N N . ASN A 1 98 ? 19.371 15.957 20.434 1.00 19.33 296 ASN A N 1
ATOM 810 C CA . ASN A 1 98 ? 19.517 17.399 20.342 1.00 15.93 296 ASN A CA 1
ATOM 811 C C . ASN A 1 98 ? 19.289 17.902 18.925 1.00 17.19 296 ASN A C 1
ATOM 812 O O . ASN A 1 98 ? 19.303 17.122 17.978 1.00 16.33 296 ASN A O 1
ATOM 817 N N . LEU A 1 99 ? 19.076 19.206 18.788 1.00 17.53 297 LEU A N 1
ATOM 818 C CA . LEU A 1 99 ? 18.815 19.812 17.483 1.00 15.12 297 LEU A CA 1
ATOM 819 C C . LEU A 1 99 ? 19.940 20.766 17.113 1.00 12.85 297 LEU A C 1
ATOM 820 O O . LEU A 1 99 ? 20.461 21.478 17.967 1.00 14.54 297 LEU A O 1
ATOM 825 N N . GLU A 1 100 ? 20.314 20.771 15.839 1.00 9.70 298 GLU A N 1
ATOM 826 C CA . GLU A 1 100 ? 21.266 21.743 15.324 1.00 11.33 298 GLU A CA 1
ATOM 827 C C . GLU A 1 100 ? 20.727 22.219 13.994 1.00 11.26 298 GLU A C 1
ATOM 828 O O . GLU A 1 100 ? 19.817 21.608 13.434 1.00 10.84 298 GLU A O 1
ATOM 834 N N . LEU A 1 101 ? 21.286 23.309 13.484 1.00 9.34 299 LEU A N 1
ATOM 835 C CA . LEU A 1 101 ? 20.989 23.731 12.129 1.00 8.91 299 LEU A CA 1
ATOM 836 C C . LEU A 1 101 ? 22.216 23.437 11.284 1.00 12.57 299 LEU A C 1
ATOM 837 O O . LEU A 1 101 ? 23.321 23.865 11.627 1.00 10.69 299 LEU A O 1
ATOM 842 N N . LYS A 1 102 ? 22.024 22.698 10.195 1.00 8.07 300 LYS A N 1
ATOM 843 C CA . LYS A 1 102 ? 23.136 22.302 9.340 1.00 9.01 300 LYS A CA 1
ATOM 844 C C . LYS A 1 102 ? 23.053 22.994 7.986 1.00 10.13 300 LYS A C 1
ATOM 845 O O . LYS A 1 102 ? 22.001 23.004 7.335 1.00 10.48 300 LYS A O 1
ATOM 851 N N . PHE A 1 103 ? 24.175 23.570 7.573 1.00 6.54 301 PHE A N 1
ATOM 852 C CA . PHE A 1 103 ? 24.240 24.357 6.349 1.00 8.07 301 PHE A CA 1
ATOM 853 C C . PHE A 1 103 ? 25.243 23.747 5.377 1.00 8.65 301 PHE A C 1
ATOM 854 O O . PHE A 1 103 ? 26.441 23.733 5.637 1.00 9.85 301 PHE A O 1
ATOM 862 N N . LYS A 1 104 ? 24.757 23.234 4.252 1.00 9.38 302 LYS A N 1
ATOM 863 C CA . LYS A 1 104 ? 25.646 22.617 3.273 1.00 9.02 302 LYS A CA 1
ATOM 864 C C . LYS A 1 104 ? 25.767 23.518 2.056 1.00 9.24 302 LYS A C 1
ATOM 865 O O . LYS A 1 104 ? 24.763 24.006 1.546 1.00 9.01 302 LYS A O 1
ATOM 871 N N . PHE A 1 105 ? 26.994 23.744 1.599 1.00 7.67 303 PHE A N 1
ATOM 872 C CA . PHE A 1 105 ? 27.213 24.654 0.481 1.00 8.26 303 PHE A CA 1
ATOM 873 C C . PHE A 1 105 ? 26.303 24.312 -0.689 1.00 12.01 303 PHE A C 1
ATOM 874 O O . PHE A 1 105 ? 26.261 23.165 -1.148 1.00 11.13 303 PHE A O 1
ATOM 882 N N . GLY A 1 106 ? 25.581 25.324 -1.164 1.00 8.89 304 GLY A N 1
ATOM 883 C CA . GLY A 1 106 ? 24.641 25.164 -2.257 1.00 10.40 304 GLY A CA 1
ATOM 884 C C . GLY A 1 106 ? 23.206 25.379 -1.805 1.00 12.54 304 GLY A C 1
ATOM 885 O O . GLY A 1 106 ? 22.318 25.607 -2.632 1.00 14.42 304 GLY A O 1
ATOM 886 N N . ASP A 1 107 ? 22.978 25.306 -0.494 1.00 13.17 305 ASP A N 1
ATOM 887 C CA . ASP A 1 107 ? 21.615 25.274 0.035 1.00 14.18 305 ASP A CA 1
ATOM 888 C C . ASP A 1 107 ? 21.208 26.516 0.819 1.00 10.73 305 ASP A C 1
ATOM 889 O O . ASP A 1 107 ? 20.049 26.639 1.210 1.00 11.75 305 ASP A O 1
ATOM 894 N N . TYR A 1 108 ? 22.137 27.432 1.068 1.00 9.26 306 TYR A N 1
ATOM 895 C CA . TYR A 1 108 ? 21.861 28.445 2.080 1.00 6.24 306 TYR A CA 1
ATOM 896 C C . TYR A 1 108 ? 22.353 29.863 1.808 1.00 7.00 306 TYR A C 1
ATOM 897 O O . TYR A 1 108 ? 23.198 30.101 0.946 1.00 7.06 306 TYR A O 1
ATOM 906 N N . GLN A 1 109 ? 21.818 30.793 2.596 1.00 6.64 307 GLN A N 1
ATOM 907 C CA . GLN A 1 109 ? 22.174 32.202 2.520 1.00 6.24 307 GLN A CA 1
ATOM 908 C C . GLN A 1 109 ? 22.428 32.763 3.920 1.00 8.70 307 GLN A C 1
ATOM 909 O O . GLN A 1 109 ? 21.734 32.410 4.870 1.00 7.17 307 GLN A O 1
ATOM 915 N N . ILE A 1 110 ? 23.425 33.636 4.036 1.00 5.68 308 ILE A N 1
ATOM 916 C CA . ILE A 1 110 ? 23.667 34.382 5.268 1.00 5.90 308 ILE A CA 1
ATOM 917 C C . ILE A 1 110 ? 23.496 35.872 4.988 1.00 7.40 308 ILE A C 1
ATOM 918 O O . ILE A 1 110 ? 24.155 36.423 4.102 1.00 8.82 308 ILE A O 1
ATOM 923 N N . ILE A 1 111 ? 22.611 36.523 5.733 1.00 7.54 309 ILE A N 1
ATOM 924 C CA . ILE A 1 111 ? 22.444 37.966 5.617 1.00 6.65 309 ILE A CA 1
ATOM 925 C C . ILE A 1 111 ? 22.842 38.614 6.930 1.00 6.57 309 ILE A C 1
ATOM 926 O O . ILE A 1 111 ? 22.150 38.453 7.934 1.00 9.93 309 ILE A O 1
ATOM 931 N N . PRO A 1 112 ? 23.972 39.332 6.941 1.00 5.81 310 PRO A N 1
ATOM 932 C CA . PRO A 1 112 ? 24.387 40.018 8.172 1.00 7.51 310 PRO A CA 1
ATOM 933 C C . PRO A 1 112 ? 23.444 41.167 8.503 1.00 8.48 310 PRO A C 1
ATOM 934 O O . PRO A 1 112 ? 23.087 41.931 7.609 1.00 7.41 310 PRO A O 1
ATOM 938 N N . LYS A 1 113 ? 23.042 41.302 9.764 1.00 6.75 311 LYS A N 1
ATOM 939 C CA . LYS A 1 113 ? 22.150 42.402 10.113 1.00 9.58 311 LYS A CA 1
ATOM 940 C C . LYS A 1 113 ? 22.821 43.754 9.897 1.00 9.67 311 LYS A C 1
ATOM 941 O O . LYS A 1 113 ? 22.147 44.756 9.689 1.00 11.50 311 LYS A O 1
ATOM 947 N N . GLU A 1 114 ? 24.148 43.784 9.932 1.00 9.90 312 GLU A N 1
ATOM 948 C CA . GLU A 1 114 ? 24.850 45.051 9.741 1.00 9.80 312 GLU A CA 1
ATOM 949 C C . GLU A 1 114 ? 24.751 45.533 8.294 1.00 10.64 312 GLU A C 1
ATOM 950 O O . GLU A 1 114 ? 25.148 46.652 7.983 1.00 15.06 312 GLU A O 1
ATOM 956 N N . THR A 1 115 ? 24.211 44.698 7.413 1.00 8.78 313 THR A N 1
ATOM 957 C CA . THR A 1 115 ? 23.984 45.138 6.034 1.00 9.09 313 THR A CA 1
ATOM 958 C C . THR A 1 115 ? 22.591 45.747 5.855 1.00 13.70 313 THR A C 1
ATOM 959 O O . THR A 1 115 ? 22.247 46.192 4.753 1.00 13.49 313 THR A O 1
ATOM 963 N N . LEU A 1 116 ? 21.808 45.776 6.936 1.00 10.53 314 LEU A N 1
ATOM 964 C CA . LEU A 1 116 ? 20.363 46.036 6.845 1.00 13.00 314 LEU A CA 1
ATOM 965 C C . LEU A 1 116 ? 20.483 47.500 7.282 1.00 29.44 314 LEU A C 1
ATOM 966 O O . LEU A 1 116 ? 20.943 47.802 8.382 1.00 41.92 314 LEU A O 1
ATOM 971 N N . PHE B 1 2 ? 5.730 15.714 -23.330 1.00 25.08 200 PHE B N 1
ATOM 972 C CA . PHE B 1 2 ? 6.920 16.307 -22.724 1.00 24.21 200 PHE B CA 1
ATOM 973 C C . PHE B 1 2 ? 8.171 15.507 -23.041 1.00 24.18 200 PHE B C 1
ATOM 974 O O . PHE B 1 2 ? 8.086 14.365 -23.488 1.00 22.78 200 PHE B O 1
ATOM 982 N N . ASN B 1 3 ? 9.330 16.116 -22.796 1.00 20.82 201 ASN B N 1
ATOM 983 C CA . ASN B 1 3 ? 10.619 15.466 -23.001 1.00 25.59 201 ASN B CA 1
ATOM 984 C C . ASN B 1 3 ? 11.299 15.189 -21.657 1.00 24.56 201 ASN B C 1
ATOM 985 O O . ASN B 1 3 ? 12.108 15.988 -21.174 1.00 24.78 201 ASN B O 1
ATOM 990 N N . ILE B 1 4 ? 10.954 14.055 -21.055 1.00 18.55 202 ILE B N 1
ATOM 991 C CA . ILE B 1 4 ? 11.421 13.709 -19.712 1.00 17.58 202 ILE B CA 1
ATOM 992 C C . ILE B 1 4 ? 12.849 13.156 -19.720 1.00 16.74 202 ILE B C 1
ATOM 993 O O . ILE B 1 4 ? 13.554 13.198 -18.706 1.00 18.44 202 ILE B O 1
ATOM 998 N N . GLY B 1 5 ? 13.275 12.645 -20.870 1.00 14.30 203 GLY B N 1
ATOM 999 C CA . GLY B 1 5 ? 14.627 12.136 -21.019 1.00 14.10 203 GLY B CA 1
ATOM 1000 C C . GLY B 1 5 ? 14.724 10.623 -20.988 1.00 14.57 203 GLY B C 1
ATOM 1001 O O . GLY B 1 5 ? 13.763 9.939 -20.637 1.00 12.03 203 GLY B O 1
ATOM 1002 N N . SER B 1 6 ? 15.896 10.109 -21.360 1.00 11.27 204 SER B N 1
ATOM 1003 C CA . SER B 1 6 ? 16.194 8.687 -21.268 1.00 12.13 204 SER B CA 1
ATOM 1004 C C . SER B 1 6 ? 16.205 8.275 -19.804 1.00 11.33 204 SER B C 1
ATOM 1005 O O . SER B 1 6 ? 16.173 9.125 -18.922 1.00 13.84 204 SER B O 1
ATOM 1008 N N . LEU B 1 7 ? 16.249 6.974 -19.541 1.00 9.37 205 LEU B N 1
ATOM 1009 C CA . LEU B 1 7 ? 16.359 6.507 -18.158 1.00 12.03 205 LEU B CA 1
ATOM 1010 C C . LEU B 1 7 ? 17.616 7.052 -17.488 1.00 13.03 205 LEU B C 1
ATOM 1011 O O . LEU B 1 7 ? 17.598 7.433 -16.313 1.00 9.91 205 LEU B O 1
ATOM 1016 N N . SER B 1 8 ? 18.709 7.101 -18.239 1.00 13.63 206 SER B N 1
ATOM 1017 C CA . SER B 1 8 ? 19.947 7.665 -17.713 1.00 14.91 206 SER B CA 1
ATOM 1018 C C . SER B 1 8 ? 19.764 9.143 -17.344 1.00 16.21 206 SER B C 1
ATOM 1019 O O . SER B 1 8 ? 20.218 9.592 -16.286 1.00 15.47 206 SER B O 1
ATOM 1022 N N . ASP B 1 9 ? 19.098 9.894 -18.216 1.00 12.77 207 ASP B N 1
ATOM 1023 C CA . ASP B 1 9 ? 18.814 11.307 -17.957 1.00 14.90 207 ASP B CA 1
ATOM 1024 C C . ASP B 1 9 ? 17.987 11.466 -16.686 1.00 14.87 207 ASP B C 1
ATOM 1025 O O . ASP B 1 9 ? 18.234 12.354 -15.869 1.00 13.69 207 ASP B O 1
ATOM 1030 N N . GLN B 1 10 ? 16.988 10.604 -16.536 1.00 11.84 208 GLN B N 1
ATOM 1031 C CA . GLN B 1 10 ? 16.097 10.681 -15.389 1.00 9.39 208 GLN B CA 1
ATOM 1032 C C . GLN B 1 10 ? 16.868 10.494 -14.089 1.00 10.14 208 GLN B C 1
ATOM 1033 O O . GLN B 1 10 ? 16.705 11.273 -13.151 1.00 13.35 208 GLN B O 1
ATOM 1039 N N . LEU B 1 11 ? 17.718 9.475 -14.040 1.00 10.81 209 LEU B N 1
ATOM 1040 C CA . LEU B 1 11 ? 18.470 9.185 -12.820 1.00 13.83 209 LEU B CA 1
ATOM 1041 C C . LEU B 1 11 ? 19.549 10.226 -12.540 1.00 17.38 209 LEU B C 1
ATOM 1042 O O . LEU B 1 11 ? 20.017 10.355 -11.400 1.00 14.68 209 LEU B O 1
ATOM 1047 N N . SER B 1 12 ? 19.944 10.963 -13.572 1.00 12.67 210 SER B N 1
ATOM 1048 C CA . SER B 1 12 ? 20.959 11.998 -13.414 1.00 14.18 210 SER B CA 1
ATOM 1049 C C . SER B 1 12 ? 20.431 13.222 -12.673 1.00 16.67 210 SER B C 1
ATOM 1050 O O . SER B 1 12 ? 21.210 14.026 -12.159 1.00 15.93 210 SER B O 1
ATOM 1053 N N . LYS B 1 13 ? 19.111 13.369 -12.626 1.00 12.22 211 LYS B N 1
ATOM 1054 C CA . LYS B 1 13 ? 18.505 14.517 -11.971 1.00 12.88 211 LYS B CA 1
ATOM 1055 C C . LYS B 1 13 ? 18.774 14.481 -10.474 1.00 13.83 211 LYS B C 1
ATOM 1056 O O . LYS B 1 13 ? 18.878 13.413 -9.874 1.00 14.34 211 LYS B O 1
ATOM 1062 N N . GLN B 1 14 ? 18.902 15.658 -9.876 1.00 12.89 212 GLN B N 1
ATOM 1063 C CA . GLN B 1 14 ? 19.165 15.753 -8.445 1.00 13.68 212 GLN B CA 1
ATOM 1064 C C . GLN B 1 14 ? 17.995 15.202 -7.629 1.00 10.94 212 GLN B C 1
ATOM 1065 O O . GLN B 1 14 ? 16.841 15.568 -7.862 1.00 12.25 212 GLN B O 1
ATOM 1071 N N . THR B 1 15 ? 18.298 14.326 -6.676 1.00 12.50 213 THR B N 1
ATOM 1072 C CA . THR B 1 15 ? 17.288 13.836 -5.739 1.00 12.66 213 THR B CA 1
ATOM 1073 C C . THR B 1 15 ? 17.023 14.891 -4.669 1.00 12.23 213 THR B C 1
ATOM 1074 O O . THR B 1 15 ? 17.962 15.429 -4.087 1.00 12.80 213 THR B O 1
ATOM 1078 N N . LEU B 1 16 ? 15.751 15.183 -4.404 1.00 11.43 214 LEU B N 1
ATOM 1079 C CA . LEU B 1 16 ? 15.393 16.143 -3.359 1.00 8.71 214 LEU B CA 1
ATOM 1080 C C . LEU B 1 16 ? 14.635 15.473 -2.226 1.00 9.78 214 LEU B C 1
ATOM 1081 O O . LEU B 1 16 ? 13.767 14.641 -2.458 1.00 10.57 214 LEU B O 1
ATOM 1086 N N . LEU B 1 17 ? 14.963 15.852 -1.001 1.00 9.59 215 LEU B N 1
ATOM 1087 C CA . LEU B 1 17 ? 14.188 15.429 0.158 1.00 9.53 215 LEU B CA 1
ATOM 1088 C C . LEU B 1 17 ? 12.923 16.274 0.252 1.00 7.28 215 LEU B C 1
ATOM 1089 O O . LEU B 1 17 ? 12.828 17.342 -0.349 1.00 8.29 215 LEU B O 1
ATOM 1094 N N . ILE B 1 18 ? 11.950 15.784 1.003 1.00 7.67 216 ILE B N 1
ATOM 1095 C CA . ILE B 1 18 ? 10.702 16.495 1.209 1.00 8.30 216 ILE B CA 1
ATOM 1096 C C . ILE B 1 18 ? 10.936 17.927 1.692 1.00 8.79 216 ILE B C 1
ATOM 1097 O O . ILE B 1 18 ? 10.274 18.860 1.230 1.00 9.68 216 ILE B O 1
ATOM 1102 N N . SER B 1 19 ? 11.884 18.097 2.608 1.00 9.66 217 SER B N 1
ATOM 1103 C CA . SER B 1 19 ? 12.176 19.411 3.183 1.00 9.42 217 SER B CA 1
ATOM 1104 C C . SER B 1 19 ? 12.857 20.368 2.202 1.00 11.61 217 SER B C 1
ATOM 1105 O O . SER B 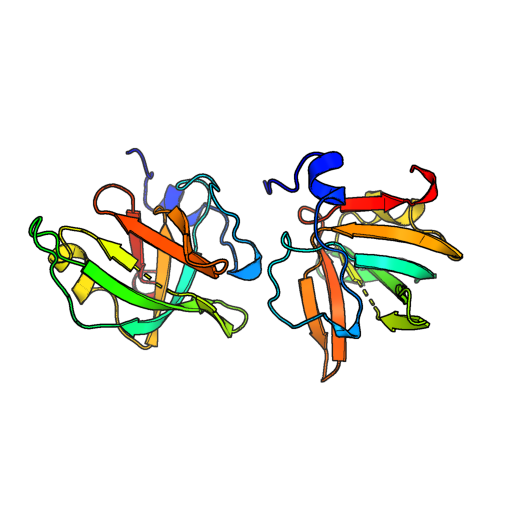1 19 ? 13.065 21.540 2.519 1.00 10.48 217 SER B O 1
ATOM 1108 N N . GLN B 1 20 ? 13.198 19.870 1.016 1.00 8.31 218 GLN B N 1
ATOM 1109 C CA . GLN B 1 20 ? 13.859 20.685 -0.006 1.00 10.13 218 GLN B CA 1
ATOM 1110 C C . GLN B 1 20 ? 12.924 21.091 -1.148 1.00 11.50 218 GLN B C 1
ATOM 1111 O O . GLN B 1 20 ? 13.340 21.759 -2.100 1.00 12.07 218 GLN B O 1
ATOM 1117 N N . LEU B 1 21 ? 11.665 20.678 -1.062 1.00 10.60 219 LEU B N 1
ATOM 1118 C CA . LEU B 1 21 ? 10.702 20.951 -2.128 1.00 10.93 219 LEU B CA 1
ATOM 1119 C C . LEU B 1 21 ? 10.135 22.367 -2.059 1.00 13.26 219 LEU B C 1
ATOM 1120 O O . LEU B 1 21 ? 9.855 22.881 -0.980 1.00 14.59 219 LEU B O 1
ATOM 1125 N N . GLN B 1 22 ? 9.969 22.996 -3.216 1.00 12.10 220 GLN B N 1
ATOM 1126 C CA . GLN B 1 22 ? 9.309 24.296 -3.287 1.00 15.65 220 GLN B CA 1
ATOM 1127 C C . GLN B 1 22 ? 8.215 24.285 -4.350 1.00 15.23 220 GLN B C 1
ATOM 1128 O O . GLN B 1 22 ? 8.333 23.596 -5.360 1.00 15.74 220 GLN B O 1
ATOM 1134 N N . VAL B 1 23 ? 7.148 25.038 -4.111 1.00 15.38 221 VAL B N 1
ATOM 1135 C CA . VAL B 1 23 ? 6.060 25.134 -5.075 1.00 16.49 221 VAL B CA 1
ATOM 1136 C C . VAL B 1 23 ? 6.557 25.746 -6.377 1.00 20.74 221 VAL B C 1
ATOM 1137 O O . VAL B 1 23 ? 7.283 26.739 -6.366 1.00 25.52 221 VAL B O 1
ATOM 1141 N N . GLY B 1 24 ? 6.167 25.152 -7.496 1.00 24.86 222 GLY B N 1
ATOM 1142 C CA . GLY B 1 24 ? 6.488 25.720 -8.792 1.00 30.99 222 GLY B CA 1
ATOM 1143 C C . GLY B 1 24 ? 7.896 25.380 -9.229 1.00 31.27 222 GLY B C 1
ATOM 1144 O O . GLY B 1 24 ? 8.374 25.858 -10.261 1.00 31.92 222 GLY B O 1
ATOM 1145 N N . LYS B 1 25 ? 8.574 24.561 -8.435 1.00 26.03 223 LYS B N 1
ATOM 1146 C CA . LYS B 1 25 ? 9.864 24.040 -8.846 1.00 28.25 223 LYS B CA 1
ATOM 1147 C C . LYS B 1 25 ? 9.649 23.297 -10.153 1.00 28.41 223 LYS B C 1
ATOM 1148 O O . LYS B 1 25 ? 8.693 22.531 -10.287 1.00 27.37 223 LYS B O 1
ATOM 1154 N N . ASN B 1 26 ? 10.521 23.552 -11.123 1.00 27.33 224 ASN B N 1
ATOM 1155 C CA . ASN B 1 26 ? 10.414 22.936 -12.441 1.00 32.50 224 ASN B CA 1
ATOM 1156 C C . ASN B 1 26 ? 10.25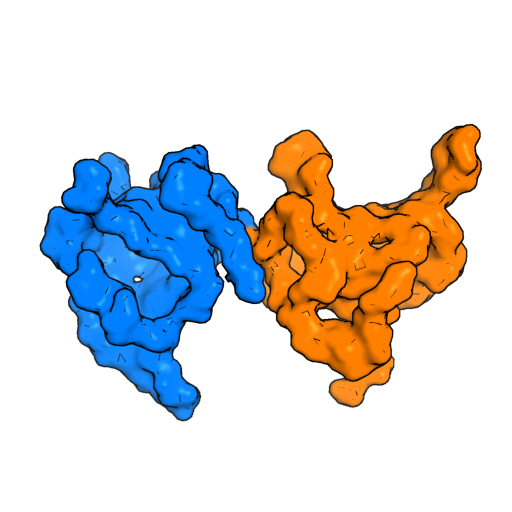4 21.419 -12.354 1.00 32.27 224 ASN B C 1
ATOM 1157 O O . ASN B 1 26 ? 11.093 20.726 -11.776 1.00 24.66 224 ASN B O 1
ATOM 1162 N N . ARG B 1 27 ? 9.176 20.916 -12.946 1.00 36.20 225 ARG B N 1
ATOM 1163 C CA . ARG B 1 27 ? 8.781 19.519 -12.821 1.00 35.41 225 ARG B CA 1
ATOM 1164 C C . ARG B 1 27 ? 9.767 18.519 -13.408 1.00 33.30 225 ARG B C 1
ATOM 1165 O O . ARG B 1 27 ? 9.634 17.318 -13.175 1.00 33.85 225 ARG B O 1
ATOM 1173 N N . PHE B 1 28 ? 10.750 19.001 -14.162 1.00 33.16 226 PHE B N 1
ATOM 1174 C CA . PHE B 1 28 ? 11.698 18.118 -14.842 1.00 25.80 226 PHE B CA 1
ATOM 1175 C C . PHE B 1 28 ? 13.128 18.347 -14.365 1.00 23.76 226 PHE B C 1
ATOM 1176 O O . PHE B 1 28 ? 14.083 17.910 -15.001 1.00 27.92 226 PHE B O 1
ATOM 1184 N N . SER B 1 29 ? 13.276 19.035 -13.242 1.00 19.17 227 SER B N 1
ATOM 1185 C CA . SER B 1 29 ? 14.590 19.451 -12.773 1.00 21.23 227 SER B CA 1
ATOM 1186 C C . SER B 1 29 ? 15.095 18.653 -11.573 1.00 16.77 227 SER B C 1
ATOM 1187 O O . SER B 1 29 ? 16.189 18.903 -11.085 1.00 18.51 227 SER B O 1
ATOM 1190 N N . PHE B 1 30 ? 14.309 17.695 -11.096 1.00 13.60 228 PHE B N 1
ATOM 1191 C CA . PHE B 1 30 ? 14.731 16.893 -9.952 1.00 12.11 228 PHE B CA 1
ATOM 1192 C C . PHE B 1 30 ? 14.048 15.530 -9.960 1.00 11.92 228 PHE B C 1
ATOM 1193 O O . PHE B 1 30 ? 13.130 15.295 -10.741 1.00 11.99 228 PHE B O 1
ATOM 1201 N N . LYS B 1 31 ? 14.509 14.623 -9.107 1.00 11.80 229 LYS B N 1
ATOM 1202 C CA . LYS B 1 31 ? 13.763 13.392 -8.871 1.00 11.33 229 LYS B CA 1
ATOM 1203 C C . LYS B 1 31 ? 13.486 13.254 -7.382 1.00 11.62 229 LYS B C 1
ATOM 1204 O O . LYS B 1 31 ? 14.207 13.810 -6.547 1.00 8.83 229 LYS B O 1
ATOM 1210 N N . PHE B 1 32 ? 12.409 12.553 -7.055 1.00 7.85 230 PHE B N 1
ATOM 1211 C CA . PHE B 1 32 ? 12.066 12.328 -5.662 1.00 9.25 230 PHE B CA 1
ATOM 1212 C C . PHE B 1 32 ? 12.190 10.850 -5.358 1.00 10.68 230 PHE B C 1
ATOM 1213 O O . PHE B 1 32 ? 11.667 10.021 -6.097 1.00 7.92 230 PHE B O 1
ATOM 1221 N N . GLU B 1 33 ? 12.893 10.521 -4.278 1.00 8.16 231 GLU B N 1
ATOM 1222 C CA . GLU B 1 33 ? 13.023 9.136 -3.856 1.00 10.42 231 GLU B CA 1
ATOM 1223 C C . GLU B 1 33 ? 12.133 8.903 -2.647 1.00 10.52 231 GLU B C 1
ATOM 1224 O O . GLU B 1 33 ? 12.147 9.687 -1.703 1.00 11.12 231 GLU B O 1
ATOM 1230 N N . GLY B 1 34 ? 11.356 7.826 -2.668 1.00 11.33 232 GLY B N 1
ATOM 1231 C CA . GLY B 1 34 ? 10.496 7.535 -1.540 1.00 13.04 232 GLY B CA 1
ATOM 1232 C C . GLY B 1 34 ? 10.131 6.071 -1.421 1.00 11.79 232 GLY B C 1
ATOM 1233 O O . GLY B 1 34 ? 10.114 5.332 -2.404 1.00 10.33 232 GLY B O 1
ATOM 1234 N N . ARG B 1 35 ? 9.847 5.647 -0.199 1.00 8.87 233 ARG B N 1
ATOM 1235 C CA . ARG B 1 35 ? 9.280 4.329 0.024 1.00 7.98 233 ARG B CA 1
ATOM 1236 C C . ARG B 1 35 ? 7.786 4.522 0.194 1.00 8.75 233 ARG B C 1
ATOM 1237 O O . ARG B 1 35 ? 7.354 5.423 0.916 1.00 8.89 233 ARG B O 1
ATOM 1245 N N . VAL B 1 36 ? 6.991 3.685 -0.466 1.00 6.64 234 VAL B N 1
ATOM 1246 C CA . VAL B 1 36 ? 5.547 3.775 -0.329 1.00 6.27 234 VAL B CA 1
ATOM 1247 C C . VAL B 1 36 ? 5.112 3.188 1.007 1.00 8.78 234 VAL B C 1
ATOM 1248 O O . VAL B 1 36 ? 5.435 2.042 1.320 1.00 7.51 234 VAL B O 1
ATOM 1252 N N . VAL B 1 37 ? 4.388 3.974 1.797 1.00 6.69 235 VAL B N 1
ATOM 1253 C CA . VAL B 1 37 ? 3.898 3.487 3.082 1.00 9.53 235 VAL B CA 1
ATOM 1254 C C . VAL B 1 37 ? 2.383 3.294 3.076 1.00 9.53 235 VAL B C 1
ATOM 1255 O O . VAL B 1 37 ? 1.847 2.584 3.922 1.00 7.83 235 VAL B O 1
ATOM 1259 N N . TYR B 1 38 ? 1.716 3.894 2.090 1.00 7.00 236 TYR B N 1
ATOM 1260 C CA . TYR B 1 38 ? 0.265 3.831 1.965 1.00 6.20 236 TYR B CA 1
ATOM 1261 C C . TYR B 1 38 ? -0.136 3.977 0.514 1.00 5.47 236 TYR B C 1
ATOM 1262 O O . TYR B 1 38 ? 0.438 4.783 -0.200 1.00 6.18 236 TYR B O 1
ATOM 1271 N N . LYS B 1 39 ? -1.125 3.208 0.083 1.00 6.56 237 LYS B N 1
ATOM 1272 C CA . LYS B 1 39 ? -1.716 3.408 -1.243 1.00 6.76 237 LYS B CA 1
ATOM 1273 C C . LYS B 1 39 ? -3.226 3.295 -1.120 1.00 7.38 237 LYS B C 1
ATOM 1274 O O . LYS B 1 39 ? -3.741 2.275 -0.658 1.00 6.73 237 LYS B O 1
ATOM 1280 N N . SER B 1 40 ? -3.934 4.346 -1.519 1.00 4.98 238 SER B N 1
ATOM 1281 C CA . SER B 1 40 ? -5.383 4.355 -1.418 1.00 6.35 238 SER B CA 1
ATOM 1282 C C . SER B 1 40 ? -5.980 3.517 -2.530 1.00 9.13 238 SER B C 1
ATOM 1283 O O . SER B 1 40 ? -5.284 3.132 -3.465 1.00 8.12 238 SER B O 1
ATOM 1286 N N . SER B 1 41 ? -7.272 3.234 -2.422 1.00 8.07 239 SER B N 1
ATOM 1287 C CA . SER B 1 41 ? -8.019 2.699 -3.555 1.00 7.46 239 SER B CA 1
ATOM 1288 C C . SER B 1 41 ? -8.071 3.762 -4.637 1.00 9.96 239 SER B C 1
ATOM 1289 O O . SER B 1 41 ? -7.775 4.937 -4.391 1.00 7.91 239 SER B O 1
ATOM 1292 N N . THR B 1 42 ? -8.466 3.367 -5.840 1.00 9.12 240 THR B N 1
ATOM 1293 C CA . THR B 1 42 ? -8.717 4.368 -6.858 1.00 9.62 240 THR B CA 1
ATOM 1294 C C . THR B 1 42 ? -10.084 4.993 -6.601 1.00 12.15 240 THR B C 1
ATOM 1295 O O . THR B 1 42 ? -10.972 4.369 -6.013 1.00 14.80 240 THR B O 1
ATOM 1299 N N . PHE B 1 43 ? -10.230 6.236 -7.031 1.00 9.67 241 PHE B N 1
ATOM 1300 C CA . PHE B 1 43 ? -11.470 6.981 -6.889 1.00 11.12 241 PHE B CA 1
ATOM 1301 C C . PHE B 1 43 ? -11.790 7.539 -8.260 1.00 12.67 241 PHE B C 1
ATOM 1302 O O . PHE B 1 43 ? -10.961 7.466 -9.154 1.00 11.26 241 PHE B O 1
ATOM 1310 N N . GLN B 1 44 ? -12.973 8.114 -8.423 1.00 15.74 242 GLN B N 1
ATOM 1311 C CA . GLN B 1 44 ? -13.348 8.684 -9.716 1.00 15.78 242 GLN B CA 1
ATOM 1312 C C . GLN B 1 44 ? -14.238 9.913 -9.557 1.00 21.24 242 GLN B C 1
ATOM 1313 O O . GLN B 1 44 ? -15.221 9.878 -8.818 1.00 24.43 242 GLN B O 1
ATOM 1319 N N . ASN B 1 45 ? -13.889 11.001 -10.238 1.00 22.40 243 ASN B N 1
ATOM 1320 C CA . ASN B 1 45 ? -14.732 12.192 -10.204 1.00 28.49 243 ASN B CA 1
ATOM 1321 C C . ASN B 1 45 ? -15.834 12.105 -11.260 1.00 32.94 243 ASN B C 1
ATOM 1322 O O . ASN B 1 45 ? -16.097 11.032 -11.797 1.00 28.55 243 ASN B O 1
ATOM 1327 N N . GLN B 1 46 ? -16.500 13.214 -11.550 1.00 41.69 244 GLN B N 1
ATOM 1328 C CA . GLN B 1 46 ? -17.591 13.146 -12.518 1.00 41.56 244 GLN B CA 1
ATOM 1329 C C . GLN B 1 46 ? -17.258 13.757 -13.872 1.00 44.90 244 GLN B C 1
ATOM 1330 O O . GLN B 1 46 ? -18.120 13.868 -14.743 1.00 50.82 244 GLN B O 1
ATOM 1336 N N . GLN B 1 47 ? -16.003 14.156 -14.039 1.00 40.57 245 GLN B N 1
ATOM 1337 C CA . GLN B 1 47 ? -15.453 14.339 -15.371 1.00 41.36 245 GLN B CA 1
ATOM 1338 C C . GLN B 1 47 ? -14.858 12.994 -15.767 1.00 40.09 245 GLN B C 1
ATOM 1339 O O . GLN B 1 47 ? -14.164 12.874 -16.776 1.00 41.10 245 GLN B O 1
ATOM 1345 N N . ASP B 1 48 ? -15.136 11.991 -14.935 1.00 37.33 246 ASP B N 1
ATOM 1346 C CA . ASP B 1 48 ? -14.792 10.601 -15.216 1.00 34.04 246 ASP B CA 1
ATOM 1347 C C . ASP B 1 48 ? -13.327 10.277 -14.915 1.00 27.01 246 ASP B C 1
ATOM 1348 O O . ASP B 1 48 ? -12.917 9.127 -15.012 1.00 28.49 246 ASP B O 1
ATOM 1353 N N . SER B 1 49 ? -12.546 11.287 -14.543 1.00 29.50 247 SER B N 1
ATOM 1354 C CA . SER B 1 49 ? -11.134 11.074 -14.238 1.00 24.70 247 SER B CA 1
ATOM 1355 C C . SER B 1 49 ? -10.957 10.220 -12.986 1.00 20.22 247 SER B C 1
ATOM 1356 O O . SER B 1 49 ? -11.584 10.476 -11.956 1.00 17.68 247 SER B O 1
ATOM 1359 N N . LYS B 1 50 ? -10.109 9.201 -13.088 1.00 17.29 248 LYS B N 1
ATOM 1360 C CA . LYS B 1 50 ? -9.769 8.373 -11.936 1.00 15.17 248 LYS B CA 1
ATOM 1361 C C . LYS B 1 50 ? -8.512 8.913 -11.273 1.00 11.80 248 LYS B C 1
ATOM 1362 O O . LYS B 1 50 ? -7.701 9.583 -11.911 1.00 11.34 248 LYS B O 1
ATOM 1368 N N . TYR B 1 51 ? -8.361 8.635 -9.984 1.00 7.59 249 TYR B N 1
ATOM 1369 C CA . TYR B 1 51 ? -7.219 9.139 -9.249 1.00 8.94 249 TYR B CA 1
ATOM 1370 C C . TYR B 1 51 ? -6.984 8.294 -8.006 1.00 7.24 249 TYR B C 1
ATOM 1371 O O . TYR B 1 51 ? -7.881 7.583 -7.554 1.00 8.62 249 TYR B O 1
ATOM 1380 N N . PHE B 1 52 ? -5.770 8.348 -7.468 1.00 6.66 250 PHE B N 1
ATOM 1381 C CA . PHE B 1 52 ? -5.484 7.672 -6.209 1.00 5.97 250 PHE B CA 1
ATOM 1382 C C . PHE B 1 52 ? -4.379 8.411 -5.468 1.00 6.04 250 PHE B C 1
ATOM 1383 O O . PHE B 1 52 ? -3.763 9.327 -6.018 1.00 5.80 250 PHE B O 1
ATOM 1391 N N . PHE B 1 53 ? -4.148 8.031 -4.215 1.00 6.67 251 PHE B N 1
ATOM 1392 C CA . PHE B 1 53 ? -3.179 8.721 -3.372 1.00 5.08 251 PHE B CA 1
ATOM 1393 C C . PHE B 1 53 ? -2.153 7.758 -2.815 1.00 5.68 251 PHE B C 1
ATOM 1394 O O . PHE B 1 53 ? -2.432 6.574 -2.622 1.00 6.37 251 PHE B O 1
ATOM 1402 N N . ILE B 1 54 ? -0.969 8.294 -2.551 1.00 4.75 252 ILE B N 1
ATOM 1403 C CA . ILE B 1 54 ? 0.134 7.555 -1.960 1.00 5.51 252 ILE B CA 1
ATOM 1404 C C . ILE B 1 54 ? 0.677 8.391 -0.805 1.00 6.61 252 ILE B C 1
ATOM 1405 O O . ILE B 1 54 ? 0.682 9.621 -0.869 1.00 8.57 252 ILE B O 1
ATOM 1410 N N . THR B 1 55 ? 1.119 7.736 0.265 1.00 5.76 253 THR B N 1
ATOM 1411 C CA . THR B 1 55 ? 1.992 8.417 1.203 1.00 4.57 253 THR B CA 1
ATOM 1412 C C . THR B 1 55 ? 3.396 7.844 1.029 1.00 6.93 253 THR B C 1
ATOM 1413 O O . THR B 1 55 ? 3.585 6.625 1.020 1.00 7.22 253 THR B O 1
ATOM 1417 N N . ALA B 1 56 ? 4.378 8.721 0.876 1.00 6.18 254 ALA B N 1
ATOM 1418 C CA . ALA B 1 56 ? 5.752 8.290 0.642 1.00 7.53 254 ALA B CA 1
ATOM 1419 C C . ALA B 1 56 ? 6.664 8.812 1.736 1.00 9.72 254 ALA B C 1
ATOM 1420 O O . ALA B 1 56 ? 6.487 9.938 2.206 1.00 10.01 254 ALA B O 1
ATOM 1422 N N . GLN B 1 57 ? 7.638 7.990 2.120 1.00 9.08 255 GLN B N 1
ATOM 1423 C CA . GLN B 1 57 ? 8.642 8.346 3.116 1.00 9.74 255 GLN B CA 1
ATOM 1424 C C . GLN B 1 57 ? 9.996 8.601 2.448 1.00 11.76 255 GLN B C 1
ATOM 1425 O O . GLN B 1 57 ? 10.473 7.777 1.660 1.00 8.83 255 GLN B O 1
ATOM 1431 N N . ASP B 1 58 ? 10.631 9.731 2.746 1.00 10.32 256 ASP B N 1
ATOM 1432 C CA . ASP B 1 58 ? 11.949 9.990 2.149 1.00 9.64 256 ASP B CA 1
ATOM 1433 C C . ASP B 1 58 ? 13.091 9.373 2.958 1.00 12.29 256 ASP B C 1
ATOM 1434 O O . ASP B 1 58 ? 12.854 8.640 3.920 1.00 14.19 256 ASP B O 1
ATOM 1439 N N . ALA B 1 59 ? 14.326 9.655 2.554 1.00 13.94 257 ALA B N 1
ATOM 1440 C CA . ALA B 1 59 ? 15.495 9.039 3.180 1.00 16.25 257 ALA B CA 1
ATOM 1441 C C . ALA B 1 59 ? 15.727 9.525 4.610 1.00 20.19 257 ALA B C 1
ATOM 1442 O O . ALA B 1 59 ? 16.464 8.895 5.380 1.00 21.57 257 ALA B O 1
ATOM 1444 N N . ASN B 1 60 ? 15.104 10.642 4.968 1.00 13.46 258 ASN B N 1
ATOM 1445 C CA . ASN B 1 60 ? 15.209 11.157 6.336 1.00 14.25 258 ASN B CA 1
ATOM 1446 C C . ASN B 1 60 ? 13.983 10.816 7.169 1.00 17.35 258 ASN B C 1
ATOM 1447 O O . ASN B 1 60 ? 13.734 11.429 8.212 1.00 12.14 258 ASN B O 1
ATOM 1452 N N . ASN B 1 61 ? 13.217 9.842 6.687 1.00 13.18 259 ASN B N 1
ATOM 1453 C CA . ASN B 1 61 ? 12.023 9.353 7.378 1.00 16.97 259 ASN B CA 1
ATOM 1454 C C . ASN B 1 61 ? 10.882 10.362 7.504 1.00 16.74 259 ASN B C 1
ATOM 1455 O O . ASN B 1 61 ? 10.001 10.207 8.342 1.00 15.91 259 ASN B O 1
ATOM 1460 N N . GLN B 1 62 ? 10.892 11.388 6.667 1.00 11.22 260 GLN B N 1
ATOM 1461 C CA . GLN B 1 62 ? 9.777 12.318 6.627 1.00 9.23 260 GLN B CA 1
ATOM 1462 C C . GLN B 1 62 ? 8.765 11.813 5.603 1.00 9.92 260 GLN B C 1
ATOM 1463 O O . GLN B 1 62 ? 9.116 11.048 4.718 1.00 10.03 260 GLN B O 1
ATOM 1469 N N . GLU B 1 63 ? 7.512 12.228 5.722 1.00 7.67 261 GLU B N 1
ATOM 1470 C CA . GLU B 1 63 ? 6.481 11.702 4.830 1.00 9.21 261 GLU B CA 1
ATOM 1471 C C . GLU B 1 63 ? 5.752 12.806 4.091 1.00 9.66 261 GLU B C 1
ATOM 1472 O O . GLU B 1 63 ? 5.630 13.927 4.580 1.00 8.56 261 GLU B O 1
ATOM 1478 N N . ILE B 1 64 ? 5.260 12.483 2.906 1.00 6.66 262 ILE B N 1
ATOM 1479 C CA . ILE B 1 64 ? 4.519 13.451 2.116 1.00 6.78 262 ILE B CA 1
ATOM 1480 C C . ILE B 1 64 ? 3.409 12.710 1.386 1.00 7.86 262 ILE B C 1
ATOM 1481 O O . ILE B 1 64 ? 3.520 11.507 1.143 1.00 6.49 262 ILE B O 1
ATOM 1486 N N . ASN B 1 65 ? 2.330 13.417 1.060 1.00 7.94 263 ASN B N 1
ATOM 1487 C CA . ASN B 1 65 ? 1.273 12.822 0.252 1.00 7.77 263 ASN B CA 1
ATOM 1488 C C . ASN B 1 65 ? 1.505 13.113 -1.204 1.00 8.98 263 ASN B C 1
ATOM 1489 O O . ASN B 1 65 ? 2.011 14.179 -1.566 1.00 9.62 263 ASN B O 1
ATOM 1502 N N . SER B 1 67 ? -0.506 12.571 -5.151 1.00 6.29 265 SER B N 1
ATOM 1503 C CA . SER B 1 67 ? -1.754 12.228 -5.799 1.00 8.86 265 SER B CA 1
ATOM 1504 C C . SER B 1 67 ? -1.469 11.921 -7.262 1.00 8.75 265 SER B C 1
ATOM 1505 O O . SER B 1 67 ? -0.590 12.536 -7.870 1.00 9.86 265 SER B O 1
ATOM 1508 N N . PHE B 1 68 ? -2.189 10.943 -7.801 1.00 7.25 266 PHE B N 1
ATOM 1509 C CA . PHE B 1 68 ? -2.012 10.526 -9.188 1.00 8.52 266 PHE B CA 1
ATOM 1510 C C . PHE B 1 68 ? -3.338 10.644 -9.921 1.00 9.86 266 PHE B C 1
ATOM 1511 O O . PHE B 1 68 ? -4.353 10.130 -9.457 1.00 8.42 266 PHE B O 1
ATOM 1519 N N . TRP B 1 69 ? -3.319 11.308 -11.075 1.00 10.78 267 TRP B N 1
ATOM 1520 C CA . TRP B 1 69 ? -4.543 11.607 -11.809 1.00 9.88 267 TRP B CA 1
ATOM 1521 C C . TRP B 1 69 ? -4.490 11.104 -13.251 1.00 12.26 267 TRP B C 1
ATOM 1522 O O . TRP B 1 69 ? -3.505 11.328 -13.943 1.00 12.79 267 TRP B O 1
ATOM 1533 N N . GLN B 1 70 ? -5.560 10.436 -13.684 1.00 10.79 268 GLN B N 1
ATOM 1534 C CA . GLN B 1 70 ? -5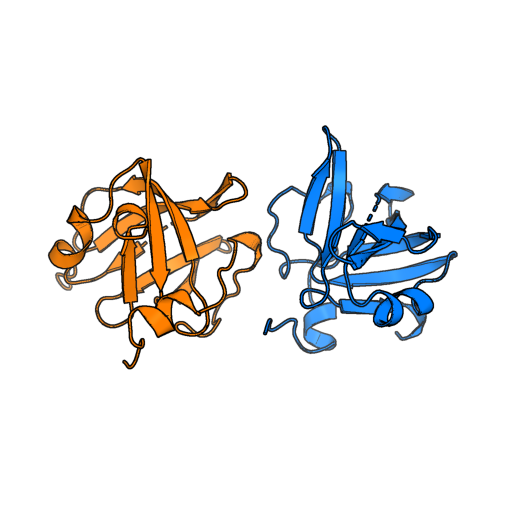.729 9.983 -15.073 1.00 14.69 268 GLN B CA 1
ATOM 1535 C C . GLN B 1 70 ? -4.999 8.684 -15.391 1.00 15.33 268 GLN B C 1
ATOM 1536 O O . GLN B 1 70 ? -3.867 8.472 -14.948 1.00 14.64 268 GLN B O 1
ATOM 1542 N N . LYS B 1 71 ? -5.655 7.830 -16.176 1.00 15.37 269 LYS B N 1
ATOM 1543 C CA . LYS B 1 71 ? -5.068 6.581 -16.654 1.00 12.70 269 LYS B CA 1
ATOM 1544 C C . LYS B 1 71 ? -4.370 5.830 -15.537 1.00 15.71 269 LYS B C 1
ATOM 1545 O O . LYS B 1 71 ? -3.287 5.268 -15.725 1.00 13.60 269 LYS B O 1
ATOM 1551 N N . VAL B 1 72 ? -5.008 5.815 -14.374 1.00 11.96 270 VAL B N 1
ATOM 1552 C CA . VAL B 1 72 ? -4.382 5.294 -13.170 1.00 13.58 270 VAL B CA 1
ATOM 1553 C C . VAL B 1 72 ? -4.012 3.821 -13.282 1.00 11.53 270 VAL B C 1
ATOM 1554 O O . VAL B 1 72 ? -3.120 3.352 -12.579 1.00 13.00 270 VAL B O 1
ATOM 1558 N N . ASP B 1 73 ? -4.689 3.093 -14.168 1.00 12.62 271 ASP B N 1
ATOM 1559 C CA . ASP B 1 73 ? -4.415 1.671 -14.337 1.00 16.84 271 ASP B CA 1
ATOM 1560 C C . ASP B 1 73 ? -2.978 1.422 -14.792 1.00 15.36 271 ASP B C 1
ATOM 1561 O O . ASP B 1 73 ? -2.411 0.370 -14.498 1.00 13.80 271 ASP B O 1
ATOM 1566 N N . GLN B 1 74 ? -2.388 2.385 -15.496 1.00 10.12 272 GLN B N 1
ATOM 1567 C CA . GLN B 1 74 ? -1.022 2.212 -15.998 1.00 9.09 272 GLN B CA 1
ATOM 1568 C C . GLN B 1 74 ? 0.053 2.352 -14.924 1.00 9.79 272 GLN B C 1
ATOM 1569 O O . GLN B 1 74 ? 1.181 1.904 -15.115 1.00 8.07 272 GLN B O 1
ATOM 1575 N N . SER B 1 75 ? -0.296 2.957 -13.794 1.00 7.61 273 SER B N 1
ATOM 1576 C CA . SER B 1 75 ? 0.702 3.195 -12.755 1.00 8.95 273 SER B CA 1
ATOM 1577 C C . SER B 1 75 ? 0.379 2.538 -11.415 1.00 11.01 273 SER B C 1
ATOM 1578 O O . SER B 1 75 ? 1.266 2.365 -10.583 1.00 9.24 273 SER B O 1
ATOM 1581 N N . TYR B 1 76 ? -0.884 2.176 -11.206 1.00 7.13 274 TYR B N 1
ATOM 1582 C CA . TYR B 1 76 ? -1.338 1.711 -9.889 1.00 7.50 274 TYR B CA 1
ATOM 1583 C C . TYR B 1 76 ? -0.656 0.430 -9.448 1.00 7.71 274 TYR B C 1
ATOM 1584 O O . TYR B 1 76 ? -0.355 0.253 -8.273 1.00 10.84 274 TYR B O 1
ATOM 1593 N N . GLN B 1 77 ? -0.415 -0.474 -10.387 1.00 8.40 275 GLN B N 1
ATOM 1594 C CA . GLN B 1 77 ? 0.117 -1.783 -10.036 1.00 9.31 275 GLN B CA 1
ATOM 1595 C C . GLN B 1 77 ? 1.599 -1.773 -9.674 1.00 9.75 275 GLN B C 1
ATOM 1596 O O . GLN B 1 77 ? 2.069 -2.661 -8.954 1.00 11.92 275 GLN B O 1
ATOM 1602 N N . THR B 1 78 ? 2.338 -0.784 -10.167 1.00 6.62 276 THR B N 1
ATOM 1603 C CA . THR B 1 78 ? 3.783 -0.776 -9.967 1.00 9.75 276 THR B CA 1
ATOM 1604 C C . THR B 1 78 ? 4.139 -0.306 -8.567 1.00 11.28 276 THR B C 1
ATOM 1605 O O . THR B 1 78 ? 5.192 -0.654 -8.041 1.00 11.03 276 THR B O 1
ATOM 1609 N N . LEU B 1 79 ? 3.240 0.467 -7.965 1.00 7.97 277 LEU B N 1
ATOM 1610 C CA . LEU B 1 79 ? 3.481 1.051 -6.652 1.00 7.29 277 LEU B CA 1
ATOM 1611 C C . LEU B 1 79 ? 3.017 0.090 -5.562 1.00 9.62 277 LEU B C 1
ATOM 1612 O O . LEU B 1 79 ? 1.844 -0.277 -5.505 1.00 10.94 277 LEU B O 1
ATOM 1617 N N . LYS B 1 80 ? 3.946 -0.326 -4.709 1.00 8.72 278 LYS B N 1
ATOM 1618 C CA . LYS B 1 80 ? 3.646 -1.320 -3.689 1.00 9.84 278 LYS B CA 1
ATOM 1619 C C . LYS B 1 80 ? 4.150 -0.854 -2.340 1.00 7.84 278 LYS B C 1
ATOM 1620 O O . LYS B 1 80 ? 5.276 -0.396 -2.220 1.00 8.33 278 LYS B O 1
ATOM 1626 N N . VAL B 1 81 ? 3.304 -0.962 -1.324 1.00 9.28 279 VAL B N 1
ATOM 1627 C CA . VAL B 1 81 ? 3.708 -0.585 0.018 1.00 8.19 279 VAL B CA 1
ATOM 1628 C C . VAL B 1 81 ? 4.963 -1.347 0.425 1.00 10.25 279 VAL B C 1
ATOM 1629 O O . VAL B 1 81 ? 5.045 -2.572 0.256 1.00 9.49 279 VAL B O 1
ATOM 1633 N N . GLY B 1 82 ? 5.950 -0.613 0.930 1.00 7.56 280 GLY B N 1
ATOM 1634 C CA . GLY B 1 82 ? 7.199 -1.201 1.374 1.00 12.63 280 GLY B CA 1
ATOM 1635 C C . GLY B 1 82 ? 8.324 -1.130 0.360 1.00 10.96 280 GLY B C 1
ATOM 1636 O O . GLY B 1 82 ? 9.477 -1.394 0.692 1.00 11.19 280 GLY B O 1
ATOM 1637 N N . GLN B 1 83 ? 7.989 -0.788 -0.882 1.00 8.83 281 GLN B N 1
ATOM 1638 C CA . GLN B 1 83 ? 8.976 -0.715 -1.950 1.00 10.80 281 GLN B CA 1
ATOM 1639 C C . GLN B 1 83 ? 9.438 0.718 -2.179 1.00 8.09 281 GLN B C 1
ATOM 1640 O O . GLN B 1 83 ? 8.713 1.657 -1.851 1.00 8.29 281 GLN B O 1
ATOM 1646 N N . TYR B 1 84 ? 10.633 0.870 -2.751 1.00 7.47 282 TYR B N 1
ATOM 1647 C CA . TYR B 1 84 ? 11.229 2.186 -3.008 1.00 8.78 282 TYR B CA 1
ATOM 1648 C C . TYR B 1 84 ? 11.185 2.550 -4.482 1.00 8.21 282 TYR B C 1
ATOM 1649 O O . TYR B 1 84 ? 11.343 1.679 -5.340 1.00 7.52 282 TYR B O 1
ATOM 1658 N N . TYR B 1 85 ? 11.015 3.839 -4.773 1.00 4.75 283 TYR B N 1
ATOM 1659 C CA . TYR B 1 85 ? 10.907 4.307 -6.160 1.00 7.80 283 TYR B CA 1
ATOM 1660 C C . TYR B 1 85 ? 11.547 5.673 -6.355 1.00 9.10 283 TYR B C 1
ATOM 1661 O O . TYR B 1 85 ? 11.660 6.451 -5.410 1.00 9.61 283 TYR B O 1
ATOM 1670 N N . TYR B 1 86 ? 11.951 5.959 -7.589 1.00 6.86 284 TYR B N 1
ATOM 1671 C CA . TYR B 1 86 ? 12.245 7.333 -7.987 1.00 9.99 284 TYR B CA 1
ATOM 1672 C C . TYR B 1 86 ? 11.050 7.862 -8.765 1.00 9.35 284 TYR B C 1
ATOM 1673 O O . TYR B 1 86 ? 10.518 7.176 -9.645 1.00 11.27 284 TYR B O 1
ATOM 1682 N N . PHE B 1 87 ? 10.627 9.074 -8.425 1.00 6.80 285 PHE B N 1
ATOM 1683 C CA . PHE B 1 87 ? 9.523 9.737 -9.096 1.00 8.16 285 PHE B CA 1
ATOM 1684 C C . PHE B 1 87 ? 10.068 10.959 -9.825 1.00 8.18 285 PHE B C 1
ATOM 1685 O O . PHE B 1 87 ? 10.724 11.813 -9.223 1.00 8.98 285 PHE B O 1
ATOM 1693 N N . ILE B 1 88 ? 9.820 11.036 -11.127 1.00 7.78 286 ILE B N 1
ATOM 1694 C CA . ILE B 1 88 ? 10.293 12.166 -11.915 1.00 9.14 286 ILE B CA 1
ATOM 1695 C C . ILE B 1 88 ? 9.096 12.836 -12.564 1.00 12.48 286 ILE B C 1
ATOM 1696 O O . ILE B 1 88 ? 8.248 12.165 -13.151 1.00 12.39 286 ILE B O 1
ATOM 1701 N N . GLY B 1 89 ? 9.020 14.157 -12.452 1.00 14.19 287 GLY B N 1
ATOM 1702 C CA . GLY B 1 89 ? 7.939 14.895 -13.075 1.00 15.04 287 GLY B CA 1
ATOM 1703 C C . GLY B 1 89 ? 6.896 15.281 -12.057 1.00 17.08 287 GLY B C 1
ATOM 1704 O O . GLY B 1 89 ? 7.168 15.307 -10.854 1.00 17.12 287 GLY B O 1
ATOM 1705 N N . GLY B 1 90 ? 5.695 15.579 -12.531 1.00 12.54 288 GLY B N 1
ATOM 1706 C CA . GLY B 1 90 ? 4.628 15.965 -11.635 1.00 21.41 288 GLY B CA 1
ATOM 1707 C C . GLY B 1 90 ? 4.826 17.393 -11.176 1.00 24.07 288 GLY B C 1
ATOM 1708 O O . GLY B 1 90 ? 5.426 18.191 -11.889 1.00 28.17 288 GLY B O 1
ATOM 1709 N N . GLU B 1 91 ? 4.356 17.715 -9.978 1.00 13.49 289 GLU B N 1
ATOM 1710 C CA . GLU B 1 91 ? 4.267 19.112 -9.572 1.00 16.82 289 GLU B CA 1
ATOM 1711 C C . GLU B 1 91 ? 4.2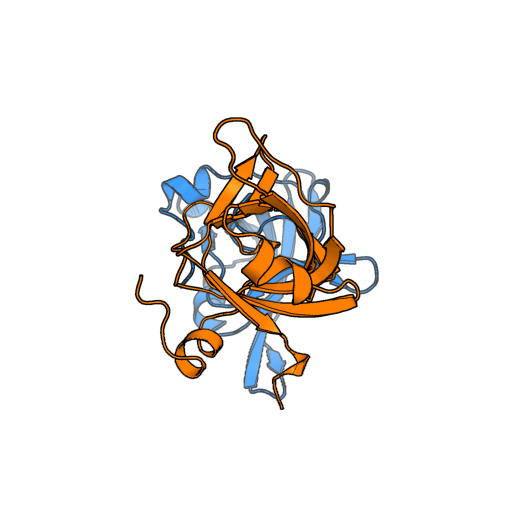80 19.232 -8.058 1.00 14.33 289 GLU B C 1
ATOM 1712 O O . GLU B 1 91 ? 3.567 18.501 -7.377 1.00 14.11 289 GLU B O 1
ATOM 1718 N N . VAL B 1 92 ? 5.088 20.144 -7.521 1.00 10.25 290 VAL B N 1
ATOM 1719 C CA . VAL B 1 92 ? 4.983 20.441 -6.100 1.00 10.67 290 VAL B CA 1
ATOM 1720 C C . VAL B 1 92 ? 3.848 21.439 -5.943 1.00 13.52 290 VAL B C 1
ATOM 1721 O O . VAL B 1 92 ? 3.898 22.546 -6.479 1.00 13.12 290 VAL B O 1
ATOM 1725 N N . LYS B 1 93 ? 2.817 21.027 -5.220 1.00 12.17 291 LYS B N 1
ATOM 1726 C CA . LYS B 1 93 ? 1.576 21.777 -5.146 1.00 15.47 291 LYS B CA 1
ATOM 1727 C C . LYS B 1 93 ? 1.189 22.014 -3.692 1.00 17.21 291 LYS B C 1
ATOM 1728 O O . LYS B 1 93 ? 1.441 21.178 -2.832 1.00 15.06 291 LYS B O 1
ATOM 1734 N N . GLN B 1 94 ? 0.582 23.162 -3.423 1.00 15.04 292 GLN B N 1
ATOM 1735 C CA . GLN B 1 94 ? 0.116 23.468 -2.084 1.00 21.07 292 GLN B CA 1
ATOM 1736 C C . GLN B 1 94 ? -1.348 23.058 -1.923 1.00 23.12 292 GLN B C 1
ATOM 1737 O O . GLN B 1 94 ? -2.167 23.280 -2.814 1.00 23.22 292 GLN B O 1
ATOM 1743 N N . PHE B 1 95 ? -1.661 22.427 -0.797 1.00 22.52 293 PHE B N 1
ATOM 1744 C CA . PHE B 1 95 ? -3.046 22.208 -0.395 1.00 22.06 293 PHE B CA 1
ATOM 1745 C C . PHE B 1 95 ? -3.214 22.642 1.060 1.00 23.51 293 PHE B C 1
ATOM 1746 O O . PHE B 1 95 ? -2.614 22.063 1.958 1.00 22.54 293 PHE B O 1
ATOM 1754 N N . LYS B 1 96 ? -3.999 23.695 1.276 1.00 26.71 294 LYS B N 1
ATOM 1755 C CA . LYS B 1 96 ? -4.252 24.216 2.623 1.00 29.50 294 LYS B CA 1
ATOM 1756 C C . LYS B 1 96 ? -2.983 24.521 3.426 1.00 29.79 294 LYS B C 1
ATOM 1757 O O . LYS B 1 96 ? -2.902 24.174 4.600 1.00 33.58 294 LYS B O 1
ATOM 1763 N N . ASN B 1 97 ? -2.008 25.173 2.803 1.00 29.22 295 ASN B N 1
ATOM 1764 C CA . ASN B 1 97 ? -0.712 25.456 3.441 1.00 27.18 295 ASN B CA 1
ATOM 1765 C C . ASN B 1 97 ? 0.181 24.224 3.654 1.00 26.67 295 ASN B C 1
ATOM 1766 O O . ASN B 1 97 ? 1.189 24.296 4.356 1.00 23.42 295 ASN B O 1
ATOM 1771 N N . ASN B 1 98 ? -0.196 23.104 3.041 1.00 15.99 296 ASN B N 1
ATOM 1772 C CA . ASN B 1 98 ? 0.627 21.896 3.048 1.00 18.99 296 ASN B CA 1
ATOM 1773 C C . ASN B 1 98 ? 1.191 21.646 1.657 1.00 16.60 296 ASN B C 1
ATOM 1774 O O . ASN B 1 98 ? 0.718 22.229 0.694 1.00 18.11 296 ASN B O 1
ATOM 1779 N N . LEU B 1 99 ? 2.199 20.785 1.550 1.00 13.36 297 LEU B N 1
ATOM 1780 C CA . LEU B 1 99 ? 2.759 20.458 0.242 1.00 13.91 297 LEU B CA 1
ATOM 1781 C C . LEU B 1 99 ? 2.461 19.016 -0.132 1.00 13.31 297 LEU B C 1
ATOM 1782 O O . LEU B 1 99 ? 2.533 18.120 0.709 1.00 12.34 297 LEU B O 1
ATOM 1787 N N . GLU B 1 100 ? 2.131 18.806 -1.400 1.00 10.98 298 GLU B N 1
ATOM 1788 C CA . GLU B 1 100 ? 1.998 17.466 -1.947 1.00 11.44 298 GLU B CA 1
ATOM 1789 C C . GLU B 1 100 ? 2.740 17.409 -3.271 1.00 12.41 298 GLU B C 1
ATOM 1790 O O . GLU B 1 100 ? 3.082 18.445 -3.850 1.00 13.22 298 GLU B O 1
ATOM 1796 N N . LEU B 1 101 ? 2.999 16.198 -3.743 1.00 9.06 299 LEU B N 1
ATOM 1797 C CA . LEU B 1 101 ? 3.469 16.006 -5.108 1.00 8.66 299 LEU B CA 1
ATOM 1798 C C . LEU B 1 101 ? 2.280 15.511 -5.911 1.00 13.01 299 LEU B C 1
ATOM 1799 O O . LEU B 1 101 ? 1.663 14.506 -5.551 1.00 11.96 299 LEU B O 1
ATOM 1804 N N . LYS B 1 102 ? 1.947 16.231 -6.980 1.00 7.90 300 LYS B N 1
ATOM 1805 C CA . LYS B 1 102 ? 0.848 15.839 -7.857 1.00 10.58 300 LYS B CA 1
ATOM 1806 C C . LYS B 1 102 ? 1.359 15.330 -9.197 1.00 10.19 300 LYS B C 1
ATOM 1807 O O . LYS B 1 102 ? 2.143 16.008 -9.880 1.00 11.40 300 LYS B O 1
ATOM 1813 N N . PHE B 1 103 ? 0.893 14.145 -9.576 1.00 7.61 301 PHE B N 1
ATOM 1814 C CA . PHE B 1 103 ? 1.301 13.517 -10.827 1.00 9.37 301 PHE B CA 1
ATOM 1815 C C . PHE B 1 103 ? 0.116 13.357 -11.763 1.00 12.60 301 PHE B C 1
ATOM 1816 O O . PHE B 1 103 ? -0.851 12.667 -11.444 1.00 13.26 301 PHE B O 1
ATOM 1824 N N . LYS B 1 104 ? 0.191 13.995 -12.926 1.00 10.62 302 LYS B N 1
ATOM 1825 C CA . LYS B 1 104 ? -0.881 13.883 -13.905 1.00 14.00 302 LYS B CA 1
ATOM 1826 C C . LYS B 1 104 ? -0.371 13.169 -15.144 1.00 12.80 302 LYS B C 1
ATOM 1827 O O . LYS B 1 104 ? 0.712 13.469 -15.647 1.00 14.34 302 LYS B O 1
ATOM 1833 N N . PHE B 1 105 ? -1.149 12.208 -15.621 1.00 12.19 303 PHE B N 1
ATOM 1834 C CA . PHE B 1 105 ? -0.724 11.399 -16.752 1.00 12.56 303 PHE B CA 1
ATOM 1835 C C . PHE B 1 105 ? -0.210 12.281 -17.883 1.00 14.99 303 PHE B C 1
ATOM 1836 O O . PHE B 1 105 ? -0.888 13.218 -18.310 1.00 13.99 303 PHE B O 1
ATOM 1844 N N . GLY B 1 106 ? 0.994 11.977 -18.352 1.00 10.18 304 GLY B N 1
ATOM 1845 C CA . GLY B 1 106 ? 1.631 12.744 -19.404 1.00 12.19 304 GLY B CA 1
ATOM 1846 C C . GLY B 1 106 ? 2.867 13.453 -18.886 1.00 15.54 304 GLY B C 1
ATOM 1847 O O . GLY B 1 106 ? 3.767 13.800 -19.661 1.00 15.78 304 GLY B O 1
ATOM 1848 N N . ASP B 1 107 ? 2.927 13.667 -17.573 1.00 15.07 305 ASP B N 1
ATOM 1849 C CA . ASP B 1 107 ? 4.036 14.450 -17.015 1.00 15.08 305 ASP B CA 1
ATOM 1850 C C . ASP B 1 107 ? 5.025 13.715 -16.108 1.00 16.77 305 ASP B C 1
ATOM 1851 O O . ASP B 1 107 ? 5.881 14.356 -15.501 1.00 18.07 305 ASP B O 1
ATOM 1856 N N . TYR B 1 108 ? 4.940 12.390 -16.020 1.00 15.52 306 TYR B N 1
ATOM 1857 C CA . TYR B 1 108 ? 5.784 11.711 -15.041 1.00 11.31 306 TYR B CA 1
ATOM 1858 C C . TYR B 1 108 ? 6.282 10.306 -15.375 1.00 12.39 306 TYR B C 1
ATOM 1859 O O . TYR B 1 108 ? 5.756 9.621 -16.257 1.00 9.00 306 TYR B O 1
ATOM 1868 N N . GLN B 1 109 ? 7.314 9.898 -14.636 1.00 10.17 307 GLN B N 1
ATOM 1869 C CA . GLN B 1 109 ? 7.889 8.564 -14.738 1.00 11.56 307 GLN B CA 1
ATOM 1870 C C . GLN B 1 109 ? 8.096 8.001 -13.338 1.00 9.02 307 GLN B C 1
ATOM 1871 O O . GLN B 1 109 ? 8.482 8.722 -12.421 1.00 8.86 307 GLN B O 1
ATOM 1877 N N . ILE B 1 110 ? 7.841 6.710 -13.188 1.00 7.42 308 ILE B N 1
ATOM 1878 C CA . ILE B 1 110 ? 8.150 5.991 -11.958 1.00 8.09 308 ILE B CA 1
ATOM 1879 C C . ILE B 1 110 ? 9.238 4.968 -12.265 1.00 9.96 308 ILE B C 1
ATOM 1880 O O . ILE B 1 110 ? 9.076 4.149 -13.164 1.00 9.87 308 ILE B O 1
ATOM 1885 N N . ILE B 1 111 ? 10.345 5.019 -11.532 1.00 5.84 309 ILE B N 1
ATOM 1886 C CA . ILE B 1 111 ? 11.393 4.010 -11.666 1.00 6.70 309 ILE B CA 1
ATOM 1887 C C . ILE B 1 111 ? 11.529 3.264 -10.345 1.00 7.82 309 ILE B C 1
ATOM 1888 O O . ILE B 1 111 ? 12.005 3.833 -9.363 1.00 9.44 309 ILE B O 1
ATOM 1893 N N . PRO B 1 112 ? 11.107 1.990 -10.307 1.00 6.19 310 PRO B N 1
ATOM 1894 C CA . PRO B 1 112 ? 11.237 1.215 -9.066 1.00 8.21 310 PRO B CA 1
ATOM 1895 C C . PRO B 1 112 ? 12.701 0.966 -8.730 1.00 8.64 310 PRO B C 1
ATOM 1896 O O . PRO B 1 112 ? 13.465 0.610 -9.620 1.00 7.45 310 PRO B O 1
ATOM 1900 N N . LYS B 1 113 ? 13.108 1.119 -7.476 1.00 7.37 311 LYS B N 1
ATOM 1901 C CA . LYS B 1 113 ? 14.503 0.809 -7.178 1.00 9.33 311 LYS B CA 1
ATOM 1902 C C . LYS B 1 113 ? 14.822 -0.671 -7.409 1.00 11.38 311 LYS B C 1
ATOM 1903 O O . LYS B 1 113 ? 15.977 -1.027 -7.628 1.00 13.14 311 LYS B O 1
ATOM 1909 N N . GLU B 1 114 ? 13.813 -1.538 -7.379 1.00 10.62 312 GLU B N 1
ATOM 1910 C CA . GLU B 1 114 ? 14.072 -2.961 -7.615 1.00 14.54 312 GLU B CA 1
ATOM 1911 C C . GLU B 1 114 ? 14.498 -3.257 -9.056 1.00 14.43 312 GLU B C 1
ATOM 1912 O O . GLU B 1 114 ? 14.950 -4.360 -9.345 1.00 14.26 312 GLU B O 1
ATOM 1918 N N . THR B 1 115 ? 14.369 -2.278 -9.950 1.00 9.65 313 THR B N 1
ATOM 1919 C CA . THR B 1 115 ? 14.804 -2.466 -11.333 1.00 10.30 313 THR B CA 1
ATOM 1920 C C . THR B 1 115 ? 16.264 -2.061 -11.530 1.00 13.72 313 THR B C 1
ATOM 1921 O O . THR B 1 115 ? 16.809 -2.168 -12.635 1.00 13.16 313 THR B O 1
ATOM 1925 N N . LEU B 1 116 ? 16.886 -1.584 -10.461 1.00 10.49 314 LEU B N 1
ATOM 1926 C CA . LEU B 1 116 ? 18.232 -1.036 -10.538 1.00 12.33 314 LEU B CA 1
ATOM 1927 C C . LEU B 1 116 ? 19.241 -1.988 -9.899 1.00 17.42 314 LEU B C 1
ATOM 1928 O O . LEU B 1 116 ? 18.884 -2.802 -9.044 1.00 20.50 314 LEU B O 1
ATOM 1933 N N . SER B 1 117 ? 20.498 -1.888 -10.318 1.00 18.81 315 SER B N 1
ATOM 1934 C CA . SER B 1 117 ? 21.531 -2.810 -9.858 1.00 25.17 315 SER B CA 1
ATOM 1935 C C . SER B 1 117 ? 21.893 -2.556 -8.403 1.00 29.26 315 SER B C 1
ATOM 1936 O O . SER B 1 117 ? 21.912 -1.412 -7.950 1.00 29.49 315 SER B O 1
#